Protein AF-A0A1B4VCR2-F1 (afdb_monomer)

Sequence (250 aa):
MATYFSHVRPLPGLGSGAAATVDTALMWLGKPDSASAQSRLIAWMPRDMARTPQEAQAKMTEILNSAIRSAAAETKWPAGMRVAPENIQVQKDPSKRVILVPISGGECERELIRCMYPFFLGNKLPRASRAPELLGGGDAYEFTAASSIDSATWSSEGRSYRELSGPKREIPALDKVKTWRPVLPDVEFYSAISSRLPKWAYLYLTPADDRVSIPTDDVRRAFLRFPVMLHQGQAMFFIEPDPGRRITAM

Nearest PDB structures (foldseek):
  7pub-assembly1_Fg  TM=3.233E-01  e=3.451E+00  Trypanosoma brucei brucei
  3ff0-assembly1_A  TM=3.305E-01  e=8.349E+00  Pseudomonas aeruginosa
  3jcu-assembly1_p  TM=2.635E-01  e=8.349E+00  Spinacia oleracea

Solvent-accessible surface area (backbone atoms only — not comparable to full-atom values): 13992 Å² total; per-residue (Å²): 140,83,89,75,81,88,74,72,67,81,69,90,64,68,54,76,70,59,34,53,60,49,45,61,69,45,47,68,44,66,48,81,88,52,45,45,44,52,24,31,40,41,32,36,48,53,43,89,80,30,95,43,44,67,49,41,46,52,52,49,51,52,52,49,53,51,19,45,36,58,18,41,68,69,47,79,55,50,84,65,36,44,47,57,51,86,65,45,41,73,45,80,49,74,83,50,32,32,37,39,39,51,37,41,38,56,74,31,63,41,81,50,24,44,34,37,51,55,41,29,45,32,64,40,63,36,42,82,44,65,31,56,68,96,75,66,45,46,59,14,35,32,21,67,52,58,82,63,101,63,18,30,18,34,36,33,79,36,48,73,44,76,42,66,61,66,61,81,84,79,54,64,85,66,80,80,76,80,79,81,72,44,67,60,53,42,52,61,36,54,22,42,25,21,49,57,44,59,96,52,35,35,38,40,42,23,31,71,63,26,54,37,12,34,80,72,53,100,87,47,48,38,60,40,85,60,57,37,37,23,45,65,42,40,83,46,74,82,73,82,78,59,93,84,62,82,82,76,86,128

Organism: NCBI:txid1675686

Secondary structure (DSSP, 8-state):
---SSS--PPP-PPPHHHHHHHHHHHGGG-STTTTTSSEEEEEEEEGGG-SSHHHHHHHHHHHHHHHHHHHHHHS-PPTTEE--GGG-EE---TT--EEEEEEEEGGGGSTT-BEEEEEE--SSPPEEEEPPGGGTS-EEEEE---SSS--SS-EE------B--S-TTTS------------S-HHHHHHHHHTTS-TTEEEEE-SSSS--EEESSSS-EEE--S-EEEETTEEEEPPPP-TT------

Mean predicted aligned error: 12.45 Å

Foldseek 3Di:
DDDDPPDPPPDDADPLQRLVLVCVVCVVCVPPDFQVQFKKKWFWAFCVCAVDLVRVLVVVLVLLLVLLLQLQVPDDWFPFKGWDSVPFDQDPPLLWGKTWTWMDTDPCPPQFFTFIWIWTQFNDGFDWDFQGVVVVRHITGTQDDIDDRGGRMTTRLQPSDGGGPDDPVVPDPPPDPPPDFLRTDQLSSVLSSQLSHPQRMKIKHHQRRNQGWDDPDPHGIGGDDGIWIHHSSDTHDDDPPDPPDDSDDD

Structure (mmCIF, N/CA/C/O backbone):
data_AF-A0A1B4VCR2-F1
#
_entry.id   AF-A0A1B4VCR2-F1
#
loop_
_atom_site.group_PDB
_atom_site.id
_atom_site.type_symbol
_atom_site.label_atom_id
_atom_site.label_alt_id
_atom_site.label_comp_id
_atom_site.label_asym_id
_atom_site.label_entity_id
_atom_site.label_seq_id
_atom_site.pdbx_PDB_ins_code
_atom_site.Cartn_x
_atom_site.Cartn_y
_atom_site.Cartn_z
_atom_site.occupancy
_atom_site.B_iso_or_equiv
_atom_site.auth_seq_id
_atom_site.auth_comp_id
_atom_site.auth_asym_id
_atom_site.auth_atom_id
_atom_site.pdbx_PDB_model_num
ATOM 1 N N . MET A 1 1 ? 0.206 -17.316 -30.017 1.00 29.00 1 MET A N 1
ATOM 2 C CA . MET A 1 1 ? -1.249 -17.205 -29.777 1.00 29.00 1 MET A CA 1
ATOM 3 C C . MET A 1 1 ? -1.423 -16.979 -28.281 1.00 29.00 1 MET A C 1
ATOM 5 O O . MET A 1 1 ? -1.250 -17.920 -27.525 1.00 29.00 1 MET A O 1
ATOM 9 N N . ALA A 1 2 ? -1.589 -15.727 -27.847 1.00 25.45 2 ALA A N 1
ATOM 10 C CA . ALA A 1 2 ? -1.627 -15.357 -26.430 1.00 25.45 2 ALA A CA 1
ATOM 11 C C . ALA A 1 2 ? -2.809 -14.410 -26.189 1.00 25.45 2 ALA A C 1
ATOM 13 O O . ALA A 1 2 ? -2.767 -13.221 -26.491 1.00 25.45 2 ALA A O 1
ATOM 14 N N . THR A 1 3 ? -3.894 -15.005 -25.714 1.00 27.28 3 THR A N 1
ATOM 15 C CA . THR A 1 3 ? -5.113 -14.380 -25.207 1.00 27.28 3 THR A CA 1
ATOM 16 C C . THR A 1 3 ? -4.857 -13.834 -23.806 1.00 27.28 3 THR A C 1
ATOM 18 O O . THR A 1 3 ? -4.997 -14.563 -22.830 1.00 27.28 3 THR A O 1
ATOM 21 N N . TYR A 1 4 ? -4.512 -12.555 -23.693 1.00 37.06 4 TYR A N 1
ATOM 22 C CA . TYR A 1 4 ? -4.629 -11.807 -22.443 1.00 37.06 4 TYR A CA 1
ATOM 23 C C . TYR A 1 4 ? -5.552 -10.613 -22.721 1.00 37.06 4 TYR A C 1
ATOM 25 O O . TYR A 1 4 ? -5.270 -9.791 -23.585 1.00 37.06 4 TYR A O 1
ATOM 33 N N . PHE A 1 5 ? -6.691 -10.574 -22.024 1.00 36.62 5 PHE A N 1
ATOM 34 C CA . PHE A 1 5 ? -7.739 -9.533 -22.019 1.00 36.62 5 PHE A CA 1
ATOM 35 C C . PHE A 1 5 ? -8.929 -9.592 -22.999 1.00 36.62 5 PHE A C 1
ATOM 37 O O . PHE A 1 5 ? -9.875 -8.848 -22.766 1.00 36.62 5 PHE A O 1
ATOM 44 N N . SER A 1 6 ? -9.017 -10.500 -23.981 1.00 25.58 6 SER A N 1
ATOM 45 C CA . SER A 1 6 ? -10.288 -10.693 -24.728 1.00 25.58 6 SER A CA 1
ATOM 46 C C . SER A 1 6 ? -11.219 -11.768 -24.141 1.00 25.58 6 SER A C 1
ATOM 48 O O . SER A 1 6 ? -12.401 -11.801 -24.476 1.00 25.58 6 SER A O 1
ATOM 50 N N . HIS A 1 7 ? -10.723 -12.623 -23.236 1.00 25.14 7 HIS A N 1
ATOM 51 C CA . HIS A 1 7 ? -11.484 -13.739 -22.650 1.00 25.14 7 HIS A CA 1
ATOM 52 C C . HIS A 1 7 ? -11.207 -13.963 -21.157 1.00 25.14 7 HIS A C 1
ATOM 54 O O . HIS A 1 7 ? -11.201 -15.098 -20.681 1.00 25.14 7 HIS A O 1
ATOM 60 N N . VAL A 1 8 ? -11.010 -12.894 -20.382 1.00 28.42 8 VAL A N 1
ATOM 61 C CA . VAL A 1 8 ? -11.140 -13.023 -18.926 1.00 28.42 8 VAL A CA 1
ATOM 62 C C . VAL A 1 8 ? -12.637 -13.103 -18.639 1.00 28.42 8 VAL A C 1
ATOM 64 O O . VAL A 1 8 ? -13.319 -12.084 -18.562 1.00 28.42 8 VAL A O 1
ATOM 67 N N . ARG A 1 9 ? -13.175 -14.327 -18.533 1.00 26.25 9 ARG A N 1
ATOM 68 C CA . ARG A 1 9 ? -14.428 -14.523 -17.793 1.00 26.25 9 ARG A CA 1
ATOM 69 C C . ARG A 1 9 ? -14.205 -13.883 -16.420 1.00 26.25 9 ARG A C 1
ATOM 71 O O . ARG A 1 9 ? -13.149 -14.160 -15.845 1.00 26.25 9 ARG A O 1
ATOM 78 N N . PRO A 1 10 ? -15.117 -13.033 -15.915 1.00 30.03 10 PRO A N 1
ATOM 79 C CA . PRO A 1 10 ? -14.956 -12.469 -14.584 1.00 30.03 10 PRO A CA 1
ATOM 80 C C . PRO A 1 10 ? -14.686 -13.624 -13.619 1.00 30.03 10 PRO A C 1
ATOM 82 O O . PRO A 1 10 ? -15.470 -14.574 -13.543 1.00 30.03 10 PRO A O 1
ATOM 85 N N . LEU A 1 11 ? -13.523 -13.585 -12.961 1.00 34.19 11 LEU A N 1
ATOM 86 C CA . LEU A 1 11 ? -13.236 -14.484 -11.849 1.00 34.19 11 LEU A CA 1
ATOM 87 C C . LEU A 1 11 ? -14.379 -14.320 -10.839 1.00 34.19 11 LEU A C 1
ATOM 89 O O . LEU A 1 11 ? -14.869 -13.194 -10.718 1.00 34.19 11 LEU A O 1
ATOM 93 N N . PRO A 1 12 ? -14.840 -15.400 -10.178 1.00 32.88 12 PRO A N 1
ATOM 94 C CA . PRO A 1 12 ? -16.048 -15.381 -9.361 1.00 32.88 12 PRO A CA 1
ATOM 95 C C . PRO A 1 12 ? -16.059 -14.156 -8.448 1.00 32.88 12 PRO A C 1
ATOM 97 O O . PRO A 1 12 ? -15.257 -14.051 -7.521 1.00 32.88 12 PRO A O 1
ATOM 100 N N . GLY A 1 13 ? -16.916 -13.194 -8.790 1.00 37.31 13 GLY A N 1
ATOM 101 C CA . GLY A 1 13 ? -17.064 -11.967 -8.029 1.00 37.31 13 GLY A CA 1
ATOM 102 C C . GLY A 1 13 ? -17.619 -12.282 -6.649 1.00 37.31 13 GLY A C 1
ATOM 103 O O . GLY A 1 13 ? -18.217 -13.341 -6.433 1.00 37.31 13 GLY A O 1
ATOM 104 N N . LEU A 1 14 ? -17.437 -11.348 -5.716 1.00 42.53 14 LEU A N 1
ATOM 105 C CA . LEU A 1 14 ? -18.152 -11.362 -4.446 1.00 42.53 14 LEU A CA 1
ATOM 106 C C . LEU A 1 14 ? -19.637 -11.623 -4.744 1.00 42.53 14 LEU A C 1
ATOM 108 O O . LEU A 1 14 ? -20.267 -10.877 -5.493 1.00 42.53 14 LEU A O 1
ATOM 112 N N . GLY A 1 15 ? -20.178 -12.726 -4.218 1.00 39.94 15 GLY A N 1
ATOM 113 C CA . GLY A 1 15 ? -21.601 -13.028 -4.350 1.00 39.94 15 GLY A CA 1
ATOM 114 C C . GLY A 1 15 ? -22.416 -11.832 -3.862 1.00 39.94 15 GLY A C 1
ATOM 115 O O . GLY A 1 15 ? -21.992 -11.132 -2.944 1.00 39.94 15 GLY A O 1
ATOM 116 N N . SER A 1 16 ? -23.574 -11.590 -4.472 1.00 40.34 16 SER A N 1
ATOM 117 C CA . SER A 1 16 ? -24.370 -10.361 -4.325 1.00 40.34 16 SER A CA 1
ATOM 118 C C . SER A 1 16 ? -24.617 -9.895 -2.880 1.00 40.34 16 SER A C 1
ATOM 120 O O . SER A 1 16 ? -24.785 -8.702 -2.664 1.00 40.34 16 SER A O 1
ATOM 122 N N . GLY A 1 17 ? -24.601 -10.794 -1.888 1.00 36.72 17 GLY A N 1
ATOM 123 C CA . GLY A 1 17 ? -24.682 -10.436 -0.464 1.00 36.72 17 GLY A CA 1
ATOM 124 C C . GLY A 1 17 ? -23.370 -9.908 0.140 1.00 36.72 17 GLY A C 1
ATOM 125 O O . GLY A 1 17 ? -23.375 -8.906 0.850 1.00 36.72 17 GLY A O 1
ATOM 126 N N . ALA A 1 18 ? -22.228 -10.525 -0.181 1.00 38.25 18 ALA A N 1
ATOM 127 C CA . ALA A 1 18 ? -20.913 -10.043 0.252 1.00 38.25 18 ALA A CA 1
ATOM 128 C C . ALA A 1 18 ? -20.520 -8.760 -0.496 1.00 38.25 18 ALA A C 1
ATOM 130 O O . ALA A 1 18 ? -19.995 -7.838 0.123 1.00 38.25 18 ALA A O 1
ATOM 131 N N . ALA A 1 19 ? -20.857 -8.676 -1.790 1.00 37.69 19 ALA A N 1
ATOM 132 C CA . ALA A 1 19 ? -20.710 -7.463 -2.587 1.00 37.69 19 ALA A CA 1
ATOM 133 C C . ALA A 1 19 ? -21.521 -6.315 -1.983 1.00 37.69 19 ALA A C 1
ATOM 135 O O . ALA A 1 19 ? -20.936 -5.291 -1.711 1.00 37.69 19 ALA A O 1
ATOM 136 N N . ALA A 1 20 ? -22.794 -6.496 -1.614 1.00 38.84 20 ALA A N 1
ATOM 137 C CA . ALA A 1 20 ? -23.603 -5.404 -1.061 1.00 38.84 20 ALA A CA 1
ATOM 138 C C . ALA A 1 20 ? -23.065 -4.812 0.261 1.00 38.84 20 ALA A C 1
ATOM 140 O O . ALA A 1 20 ? -23.146 -3.600 0.467 1.00 38.84 20 ALA A O 1
ATOM 141 N N . THR A 1 21 ? -22.505 -5.640 1.153 1.00 42.56 21 THR A N 1
ATOM 142 C CA . THR A 1 21 ? -21.924 -5.179 2.437 1.00 42.56 21 THR A CA 1
ATOM 143 C C . THR A 1 21 ? -20.558 -4.513 2.269 1.00 42.56 21 THR A C 1
ATOM 145 O O . THR A 1 21 ? -20.253 -3.518 2.929 1.00 42.56 21 THR A O 1
ATOM 148 N N . VAL A 1 22 ? -19.744 -5.029 1.347 1.00 42.59 22 VAL A N 1
ATOM 149 C CA . VAL A 1 22 ? -18.471 -4.422 0.959 1.00 42.59 22 VAL A CA 1
ATOM 150 C C . VAL A 1 22 ? -18.738 -3.144 0.175 1.00 42.59 22 VAL A C 1
ATOM 152 O O . VAL A 1 22 ? -18.178 -2.119 0.513 1.00 42.59 22 VAL A O 1
ATOM 155 N N . ASP A 1 23 ? -19.682 -3.139 -0.756 1.00 40.53 23 ASP A N 1
ATOM 156 C CA . ASP A 1 23 ? -20.119 -1.983 -1.535 1.00 40.53 23 ASP A CA 1
ATOM 157 C C . ASP A 1 23 ? -20.693 -0.882 -0.650 1.00 40.53 23 ASP A C 1
ATOM 159 O O . ASP A 1 23 ? -20.466 0.274 -0.952 1.00 40.53 23 ASP A O 1
ATOM 163 N N . THR A 1 24 ? -21.361 -1.167 0.473 1.00 41.34 24 THR A N 1
ATOM 164 C CA . THR A 1 24 ? -21.791 -0.099 1.402 1.00 41.34 24 THR A CA 1
ATOM 165 C C . THR A 1 24 ? -20.624 0.495 2.197 1.00 41.34 24 THR A C 1
ATOM 167 O O . THR A 1 24 ? -20.583 1.709 2.403 1.00 41.34 24 THR A O 1
ATOM 170 N N . ALA A 1 25 ? -19.632 -0.315 2.583 1.00 43.38 25 ALA A N 1
ATOM 171 C CA . ALA A 1 25 ? -18.382 0.183 3.165 1.00 43.38 25 ALA A CA 1
ATOM 172 C C . ALA A 1 25 ? -17.504 0.918 2.124 1.00 43.38 25 ALA A C 1
ATOM 174 O O . ALA A 1 25 ? -16.847 1.909 2.443 1.00 43.38 25 ALA A O 1
ATOM 175 N N . LEU A 1 26 ? -17.540 0.485 0.860 1.00 46.50 26 LEU A N 1
ATOM 176 C CA . LEU A 1 26 ? -16.802 1.042 -0.276 1.00 46.50 26 LEU A CA 1
ATOM 177 C C . LEU A 1 26 ? -17.572 2.145 -1.018 1.00 46.50 26 LEU A C 1
ATOM 179 O O . LEU A 1 26 ? -16.968 2.876 -1.792 1.00 46.50 26 LEU A O 1
ATOM 183 N N . MET A 1 27 ? -18.861 2.359 -0.752 1.00 38.66 27 MET A N 1
ATOM 184 C CA . MET A 1 27 ? -19.671 3.440 -1.336 1.00 38.66 27 MET A CA 1
ATOM 185 C C . MET A 1 27 ? -19.127 4.817 -0.937 1.00 38.66 27 MET A C 1
ATOM 187 O O . MET A 1 27 ? -19.279 5.789 -1.674 1.00 38.66 27 MET A O 1
ATOM 191 N N . TRP A 1 28 ? -18.394 4.895 0.177 1.00 46.09 28 TRP A N 1
ATOM 192 C CA . TRP A 1 28 ? -17.620 6.071 0.585 1.00 46.09 28 TRP A CA 1
ATOM 193 C C . TRP A 1 28 ? -16.392 6.343 -0.308 1.00 46.09 28 TRP A C 1
ATOM 195 O O . TRP A 1 28 ? -15.914 7.476 -0.345 1.00 46.09 28 TRP A O 1
ATOM 205 N N . LEU A 1 29 ? -15.907 5.351 -1.067 1.00 43.28 29 LEU A N 1
ATOM 206 C CA . LEU A 1 29 ? -14.936 5.530 -2.161 1.00 43.28 29 LEU A CA 1
ATOM 207 C C . LEU A 1 29 ? -15.611 5.997 -3.464 1.00 43.28 29 LEU A C 1
ATOM 209 O O . LEU A 1 29 ? -14.923 6.458 -4.369 1.00 43.28 29 LEU A O 1
ATOM 213 N N . GLY A 1 30 ? -16.942 5.902 -3.554 1.00 35.03 30 GLY A N 1
ATOM 214 C CA . GLY A 1 30 ? -17.743 6.226 -4.736 1.00 35.03 30 GLY A CA 1
ATOM 215 C C . GLY A 1 30 ? -18.133 7.699 -4.891 1.00 35.03 30 GLY A C 1
ATOM 216 O O . GLY A 1 30 ? -18.800 8.036 -5.866 1.00 35.03 30 GLY A O 1
ATOM 217 N N . LYS A 1 31 ? -17.732 8.601 -3.979 1.00 37.25 31 LYS A N 1
ATOM 218 C CA . LYS A 1 31 ? -17.799 10.048 -4.254 1.00 37.25 31 LYS A CA 1
ATOM 219 C C . LYS A 1 31 ? -16.551 10.457 -5.052 1.00 37.25 31 LYS A C 1
ATOM 221 O O . LYS A 1 31 ? -15.462 10.427 -4.474 1.00 37.25 31 LYS A O 1
ATOM 226 N N . PRO A 1 32 ? -16.678 10.833 -6.340 1.00 36.16 32 PRO A N 1
ATOM 227 C CA . PRO A 1 32 ? -15.542 10.896 -7.263 1.00 36.16 32 PRO A CA 1
ATOM 228 C C . PRO A 1 32 ? -14.482 11.958 -6.953 1.00 36.16 32 PRO A C 1
ATOM 230 O O . PRO A 1 32 ? -13.404 11.898 -7.532 1.00 36.16 32 PRO A O 1
ATOM 233 N N . ASP A 1 33 ? -14.726 12.897 -6.037 1.00 40.97 33 ASP A N 1
ATOM 234 C CA . ASP A 1 33 ? -13.959 14.149 -6.064 1.00 40.97 33 ASP A CA 1
ATOM 235 C C . ASP A 1 33 ? -12.819 14.268 -5.037 1.00 40.97 33 ASP A C 1
ATOM 237 O O . ASP A 1 33 ? -12.223 15.333 -4.926 1.00 40.97 33 ASP A O 1
ATOM 241 N N . SER A 1 34 ? -12.444 13.209 -4.302 1.00 46.91 34 SER A N 1
ATOM 242 C CA . SER A 1 34 ? -11.129 13.179 -3.601 1.00 46.91 34 SER A CA 1
ATOM 243 C C . SER A 1 34 ? -10.759 11.827 -2.972 1.00 46.91 34 SER A C 1
ATOM 245 O O . SER A 1 34 ? -9.589 11.439 -2.944 1.00 46.91 34 SER A O 1
ATOM 247 N N . ALA A 1 35 ? -11.736 11.053 -2.486 1.00 42.28 35 ALA A N 1
ATOM 248 C CA . ALA A 1 35 ? -11.457 9.814 -1.757 1.00 42.28 35 ALA A CA 1
ATOM 249 C C . ALA A 1 35 ? -10.951 8.665 -2.652 1.00 42.28 35 ALA A C 1
ATOM 251 O O . ALA A 1 35 ? -10.211 7.819 -2.151 1.00 42.28 35 ALA A O 1
ATOM 252 N N . SER A 1 36 ? -11.292 8.658 -3.940 1.00 53.34 36 SER A N 1
ATOM 253 C CA . SER A 1 36 ? -10.922 7.643 -4.940 1.00 53.34 36 SER A CA 1
ATOM 254 C C . SER A 1 36 ? -9.550 7.867 -5.601 1.00 53.34 36 SER A C 1
ATOM 256 O O . SER A 1 36 ? -9.073 6.991 -6.327 1.00 53.34 36 SER A O 1
ATOM 258 N N . ALA A 1 37 ? -8.902 9.012 -5.349 1.00 59.53 37 ALA A N 1
ATOM 259 C CA . ALA A 1 37 ? -7.727 9.471 -6.095 1.00 59.53 37 ALA A CA 1
ATOM 260 C C . ALA A 1 37 ? -6.375 8.915 -5.609 1.00 59.53 37 ALA A C 1
ATOM 262 O O . ALA A 1 37 ? -5.387 9.050 -6.323 1.00 59.53 37 ALA A O 1
ATOM 263 N N . GLN A 1 38 ? -6.319 8.271 -4.433 1.00 69.94 38 GLN A N 1
ATOM 264 C CA . GLN A 1 38 ? -5.072 7.732 -3.860 1.00 69.94 38 GLN A CA 1
ATO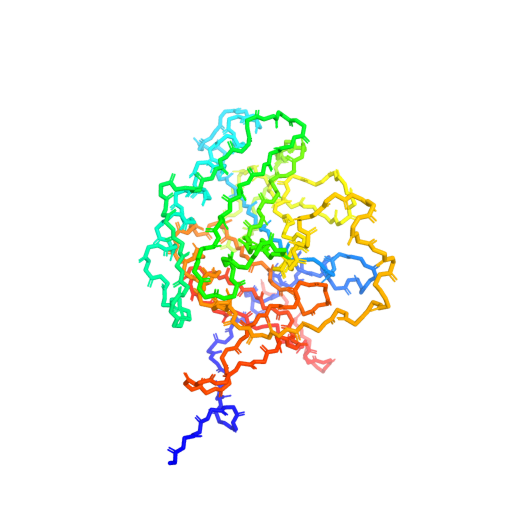M 265 C C . GLN A 1 38 ? -5.201 6.259 -3.469 1.00 69.94 38 GLN A C 1
ATOM 267 O O . GLN A 1 38 ? -6.243 5.846 -2.954 1.00 69.94 38 GLN A O 1
ATOM 272 N N . SER A 1 39 ? -4.136 5.488 -3.674 1.00 78.62 39 SER A N 1
ATOM 273 C CA . SER A 1 39 ? -4.034 4.106 -3.209 1.00 78.62 39 SER A CA 1
ATOM 274 C C . SER A 1 39 ? -3.921 4.065 -1.687 1.00 78.62 39 SER A C 1
ATOM 276 O O . SER A 1 39 ? -3.259 4.916 -1.081 1.00 78.62 39 SER A O 1
ATOM 278 N N . ARG A 1 40 ? -4.597 3.096 -1.057 1.00 79.88 40 ARG A N 1
ATOM 279 C CA . ARG A 1 40 ? -4.782 3.033 0.396 1.00 79.88 40 ARG A CA 1
ATOM 280 C C . ARG A 1 40 ? -4.730 1.649 0.999 1.00 79.88 40 ARG A C 1
ATOM 282 O O . ARG A 1 40 ? -5.132 0.668 0.389 1.00 79.88 40 ARG A O 1
ATOM 289 N N . LEU A 1 41 ? -4.314 1.605 2.261 1.00 84.31 41 LEU A N 1
ATOM 290 C CA . LEU A 1 41 ? -4.440 0.437 3.129 1.00 84.31 41 LEU A CA 1
ATOM 291 C C . LEU A 1 41 ? -5.752 0.631 3.849 1.00 84.31 41 LEU A C 1
ATOM 293 O O . LEU A 1 41 ? -5.953 1.665 4.479 1.00 84.31 41 LEU A O 1
ATOM 297 N N . ILE A 1 42 ? -6.621 -0.351 3.738 1.00 86.94 42 ILE A N 1
ATOM 298 C CA . ILE A 1 42 ? -7.903 -0.377 4.417 1.00 86.94 42 ILE A CA 1
ATOM 299 C C . ILE A 1 42 ? -7.835 -1.580 5.340 1.00 86.94 42 ILE A C 1
ATOM 301 O O . ILE A 1 42 ? -7.614 -2.697 4.870 1.00 86.94 42 ILE A O 1
ATOM 305 N N . ALA A 1 43 ? -7.936 -1.365 6.647 1.00 90.31 43 ALA A N 1
ATOM 306 C CA . ALA A 1 43 ? -7.769 -2.458 7.591 1.00 90.31 43 ALA A CA 1
ATOM 307 C C . ALA A 1 43 ? -8.574 -2.286 8.878 1.00 90.31 43 ALA A C 1
ATOM 309 O O . ALA A 1 43 ? -8.742 -1.174 9.370 1.00 90.31 43 ALA A O 1
ATOM 310 N N . TRP A 1 44 ? -8.987 -3.412 9.456 1.00 93.00 44 TRP A N 1
ATOM 311 C CA . TRP A 1 44 ? -9.673 -3.484 10.748 1.00 93.00 44 TRP A CA 1
ATOM 312 C C . TRP A 1 44 ? -8.936 -4.466 11.656 1.00 93.00 44 TRP A C 1
ATOM 314 O O . TRP A 1 44 ? -9.262 -5.648 11.704 1.00 93.00 44 TRP A O 1
ATOM 324 N N . MET A 1 45 ? -7.903 -3.993 12.355 1.00 94.50 45 MET A N 1
ATOM 325 C CA . MET A 1 45 ? -7.125 -4.835 13.266 1.00 94.50 45 MET A CA 1
ATOM 326 C C . MET A 1 45 ? -8.000 -5.243 14.462 1.00 94.50 45 MET A C 1
ATOM 328 O O . MET A 1 45 ? -8.458 -4.349 15.174 1.00 94.50 45 MET A O 1
ATOM 332 N N . PRO A 1 46 ? -8.207 -6.544 14.729 1.00 96.25 46 PRO A N 1
ATOM 333 C CA . PRO A 1 46 ? -8.966 -7.012 15.883 1.00 96.25 46 PRO A CA 1
ATOM 334 C C . PRO A 1 46 ? -8.502 -6.375 17.196 1.00 96.25 46 PRO A C 1
ATOM 336 O O . PRO A 1 46 ? -7.304 -6.182 17.425 1.00 96.25 46 PRO A O 1
ATOM 339 N N . ARG A 1 47 ? -9.460 -6.021 18.062 1.00 93.50 47 ARG A N 1
ATOM 340 C CA . ARG A 1 47 ? -9.185 -5.285 19.305 1.00 93.50 47 ARG A CA 1
ATOM 341 C C . ARG A 1 47 ? -8.269 -6.036 20.270 1.00 93.50 47 ARG A C 1
ATOM 343 O O . ARG A 1 47 ? -7.566 -5.406 21.044 1.00 93.50 47 ARG A O 1
ATOM 350 N N . ASP A 1 48 ? -8.249 -7.360 20.227 1.00 95.25 48 ASP A N 1
ATOM 351 C CA . ASP A 1 48 ? -7.377 -8.199 21.054 1.00 95.25 48 ASP A CA 1
ATOM 352 C C . ASP A 1 48 ? -5.895 -8.147 20.634 1.00 95.25 48 ASP A C 1
ATOM 354 O O . ASP A 1 48 ? -5.013 -8.507 21.415 1.00 95.25 48 ASP A O 1
ATOM 358 N N . MET A 1 49 ? -5.589 -7.649 19.431 1.00 96.12 49 MET A N 1
ATOM 359 C CA . MET A 1 49 ? -4.217 -7.534 18.941 1.00 96.12 49 MET A CA 1
ATOM 360 C C . MET A 1 49 ? -3.457 -6.334 19.516 1.00 96.12 49 MET A C 1
ATOM 362 O O . MET A 1 49 ? -2.228 -6.322 19.405 1.00 96.12 49 MET A O 1
ATOM 366 N N . ALA A 1 50 ? -4.145 -5.346 20.091 1.00 96.19 50 ALA A N 1
ATOM 367 C CA . ALA A 1 50 ? -3.534 -4.157 20.678 1.00 96.19 50 ALA A CA 1
ATOM 368 C C . ALA A 1 50 ? -4.415 -3.569 21.789 1.00 96.19 50 ALA A C 1
ATOM 370 O O . ALA A 1 50 ? -5.631 -3.514 21.671 1.00 96.19 50 ALA A O 1
ATOM 371 N N . ARG A 1 51 ? -3.825 -3.060 22.870 1.00 94.69 51 ARG A N 1
ATOM 372 C CA . ARG A 1 51 ? -4.578 -2.446 23.980 1.00 94.69 51 ARG A CA 1
ATOM 373 C C . ARG A 1 51 ? -4.883 -0.972 23.742 1.00 94.69 51 ARG A C 1
ATOM 375 O O . ARG A 1 51 ? -5.819 -0.424 24.324 1.00 94.69 51 ARG A O 1
ATOM 382 N N . THR A 1 52 ? -4.066 -0.316 22.920 1.00 95.12 52 THR A N 1
ATOM 383 C CA . THR A 1 52 ? -4.143 1.123 22.648 1.00 95.12 52 THR A CA 1
ATOM 384 C C . THR A 1 52 ? -4.026 1.418 21.150 1.00 95.12 52 THR A C 1
ATOM 386 O O . THR A 1 52 ? -3.409 0.639 20.421 1.00 95.12 52 THR A O 1
ATOM 389 N N . PRO A 1 53 ? -4.552 2.560 20.665 1.00 91.44 53 PRO A N 1
ATOM 390 C CA . PRO A 1 53 ? -4.328 2.997 19.285 1.00 91.44 53 PRO A CA 1
ATOM 391 C C . PRO A 1 53 ? -2.841 3.102 18.898 1.00 91.44 53 PRO A C 1
ATOM 393 O O . PRO A 1 53 ? -2.474 2.833 17.758 1.00 91.44 53 PRO A O 1
ATOM 396 N N . GLN A 1 54 ? -1.969 3.483 19.836 1.00 90.75 54 GLN A N 1
ATOM 397 C CA . GLN A 1 54 ? -0.521 3.580 19.633 1.00 90.75 54 GLN A CA 1
ATOM 398 C C . GLN A 1 54 ? 0.101 2.204 19.395 1.00 90.75 54 GLN A C 1
ATOM 400 O O . GLN A 1 54 ? 0.890 2.039 18.467 1.00 90.75 54 GLN A O 1
ATOM 405 N N . GLU A 1 55 ? -0.289 1.219 20.202 1.00 93.62 55 GLU A N 1
ATOM 406 C CA . GLU A 1 55 ? 0.129 -0.170 20.028 1.00 93.62 55 GLU A CA 1
ATOM 407 C C . GLU A 1 55 ? -0.395 -0.739 18.704 1.00 93.62 55 GLU A C 1
ATOM 409 O O . GLU A 1 55 ? 0.367 -1.350 17.958 1.00 93.62 55 GLU A O 1
ATOM 414 N N . ALA A 1 56 ? -1.654 -0.454 18.350 1.00 93.00 56 ALA A N 1
ATOM 415 C CA . ALA A 1 56 ? -2.237 -0.868 17.075 1.00 93.00 56 ALA A CA 1
ATOM 416 C C . ALA A 1 56 ? -1.465 -0.281 15.883 1.00 93.00 56 ALA A C 1
ATOM 418 O O . ALA A 1 56 ? -1.147 -0.988 14.928 1.00 93.00 56 ALA A O 1
ATOM 419 N N . GLN A 1 57 ? -1.096 1.001 15.949 1.00 89.44 57 GLN A N 1
ATOM 420 C CA . GLN A 1 57 ? -0.290 1.649 14.917 1.00 89.44 57 GLN A CA 1
ATOM 421 C C . GLN A 1 57 ? 1.117 1.045 14.800 1.00 89.44 57 GLN A C 1
ATOM 423 O O . GLN A 1 57 ? 1.599 0.818 13.685 1.00 89.44 57 GLN A O 1
ATOM 428 N N . ALA A 1 58 ? 1.793 0.809 15.928 1.00 90.50 58 ALA A N 1
ATOM 429 C CA . ALA A 1 58 ? 3.123 0.204 15.943 1.00 90.50 58 ALA A CA 1
ATOM 430 C C . ALA A 1 58 ? 3.076 -1.197 15.321 1.00 90.50 58 ALA A C 1
ATOM 432 O O . ALA A 1 58 ? 3.819 -1.489 14.385 1.00 90.50 58 ALA A O 1
ATOM 433 N N . LYS A 1 59 ? 2.098 -2.006 15.735 1.00 93.94 59 LYS A N 1
ATOM 434 C CA . LYS A 1 59 ? 1.886 -3.357 15.217 1.00 93.94 59 LYS A CA 1
ATOM 435 C C . LYS A 1 59 ? 1.545 -3.371 13.729 1.00 93.94 59 LYS A C 1
ATOM 437 O O . LYS A 1 59 ? 2.059 -4.201 12.987 1.00 93.94 59 LYS A O 1
ATOM 442 N N . MET A 1 60 ? 0.732 -2.426 13.256 1.00 91.12 60 MET A N 1
ATOM 443 C CA . MET A 1 60 ? 0.457 -2.276 11.824 1.00 91.12 60 MET A CA 1
ATOM 444 C C . MET A 1 60 ? 1.730 -1.945 11.035 1.00 91.12 60 MET A C 1
ATOM 446 O O . MET A 1 60 ? 1.956 -2.494 9.958 1.00 91.12 60 MET A O 1
ATOM 450 N N . THR A 1 61 ? 2.578 -1.068 11.577 1.00 90.25 61 THR A N 1
ATOM 451 C CA . THR A 1 61 ? 3.860 -0.701 10.958 1.00 90.25 61 THR A CA 1
ATOM 452 C C . THR A 1 61 ? 4.770 -1.920 10.828 1.00 90.25 61 THR A C 1
ATOM 454 O O . THR A 1 61 ? 5.375 -2.128 9.777 1.00 90.25 61 THR A O 1
ATOM 457 N N . GLU A 1 62 ? 4.837 -2.750 11.869 1.00 93.50 62 GLU A N 1
ATOM 458 C CA . GLU A 1 62 ? 5.604 -3.998 11.875 1.00 93.50 62 GLU A CA 1
ATOM 459 C C . GLU A 1 62 ? 5.069 -5.008 10.855 1.00 93.50 62 GLU A C 1
ATOM 461 O O . GLU A 1 62 ? 5.845 -5.522 10.046 1.00 93.50 62 GLU A O 1
ATOM 466 N N . ILE A 1 63 ? 3.750 -5.240 10.844 1.00 94.94 63 ILE A N 1
ATOM 467 C CA . ILE A 1 63 ? 3.077 -6.132 9.888 1.00 94.94 63 ILE A CA 1
ATOM 468 C C . ILE A 1 63 ? 3.376 -5.691 8.453 1.00 94.94 63 ILE A C 1
ATOM 470 O O . ILE A 1 63 ? 3.813 -6.503 7.636 1.00 94.94 63 ILE A O 1
ATOM 474 N N . LEU A 1 64 ? 3.193 -4.403 8.150 1.00 92.75 64 LEU A N 1
ATOM 475 C CA . LEU A 1 64 ? 3.409 -3.883 6.805 1.00 92.75 64 LEU A CA 1
ATOM 476 C C . LEU A 1 64 ? 4.890 -3.934 6.404 1.00 92.75 64 LEU A C 1
ATOM 478 O O . LEU A 1 64 ? 5.203 -4.396 5.313 1.00 92.75 64 LEU A O 1
ATOM 482 N N . ASN A 1 65 ? 5.813 -3.512 7.273 1.00 93.88 65 ASN A N 1
ATOM 483 C CA . ASN A 1 65 ? 7.254 -3.577 6.998 1.00 93.88 65 ASN A CA 1
ATOM 484 C C . ASN A 1 65 ? 7.722 -5.020 6.749 1.00 93.88 65 ASN A C 1
ATOM 486 O O . ASN A 1 65 ? 8.521 -5.254 5.843 1.00 93.88 65 ASN A O 1
ATOM 490 N N . SER A 1 66 ? 7.206 -5.985 7.517 1.00 96.44 66 SER A N 1
ATOM 491 C CA . SER A 1 66 ? 7.479 -7.410 7.310 1.00 96.44 66 SER A CA 1
ATOM 492 C C . SER A 1 66 ? 6.966 -7.881 5.944 1.00 96.44 66 SER A C 1
ATOM 494 O O . SER A 1 66 ? 7.739 -8.402 5.138 1.00 96.44 66 SER A O 1
ATOM 496 N N . ALA A 1 67 ? 5.698 -7.594 5.627 1.00 96.31 67 ALA A N 1
ATOM 497 C CA . ALA A 1 67 ? 5.090 -7.948 4.345 1.00 96.31 67 ALA A CA 1
ATOM 498 C C . ALA A 1 67 ? 5.844 -7.338 3.149 1.00 96.31 67 ALA A C 1
ATOM 500 O O . ALA A 1 67 ? 6.108 -8.037 2.173 1.00 96.31 67 ALA A O 1
ATOM 501 N N . ILE A 1 68 ? 6.247 -6.065 3.248 1.00 94.81 68 ILE A N 1
ATOM 502 C CA . ILE A 1 68 ? 7.036 -5.357 2.230 1.00 94.81 68 ILE A CA 1
ATOM 503 C C . ILE A 1 68 ? 8.397 -6.022 2.021 1.00 94.81 68 ILE A C 1
ATOM 505 O O . ILE A 1 68 ? 8.777 -6.264 0.878 1.00 94.81 68 ILE A O 1
ATOM 509 N N . ARG A 1 69 ? 9.142 -6.324 3.093 1.00 96.69 69 ARG A N 1
ATOM 510 C CA . ARG A 1 69 ? 10.472 -6.952 2.986 1.00 96.69 69 ARG A CA 1
ATOM 511 C C . ARG A 1 69 ? 10.402 -8.306 2.297 1.00 96.69 69 ARG A C 1
ATOM 513 O O . ARG A 1 69 ? 11.194 -8.570 1.397 1.00 96.69 69 ARG A O 1
ATOM 520 N N . SER A 1 70 ? 9.437 -9.134 2.686 1.00 97.06 70 SER A N 1
ATOM 521 C CA . SER A 1 70 ? 9.237 -10.441 2.065 1.00 97.06 70 SER A CA 1
ATOM 522 C C . SER A 1 70 ? 8.778 -10.322 0.610 1.00 97.06 70 SER A C 1
ATOM 524 O O . SER A 1 70 ? 9.322 -11.002 -0.253 1.00 97.06 70 SER A O 1
ATOM 526 N N . ALA A 1 71 ? 7.838 -9.421 0.307 1.00 96.25 71 ALA A N 1
ATOM 527 C CA . ALA A 1 71 ? 7.409 -9.174 -1.068 1.00 96.25 71 ALA A CA 1
ATOM 528 C C . ALA A 1 71 ? 8.566 -8.678 -1.949 1.00 96.25 71 ALA A C 1
ATOM 530 O O . ALA A 1 71 ? 8.706 -9.113 -3.091 1.00 96.25 71 ALA A O 1
ATOM 531 N N . ALA A 1 72 ? 9.429 -7.809 -1.420 1.00 94.62 72 ALA A N 1
ATOM 532 C CA . ALA A 1 72 ? 10.559 -7.255 -2.156 1.00 94.62 72 ALA A CA 1
ATOM 533 C C . ALA A 1 72 ? 11.598 -8.319 -2.538 1.00 94.62 72 ALA A C 1
ATOM 535 O O . ALA A 1 72 ? 12.161 -8.246 -3.631 1.00 94.62 72 ALA A O 1
ATOM 536 N N . ALA A 1 73 ? 11.820 -9.307 -1.666 1.00 94.38 73 ALA A N 1
ATOM 537 C CA . ALA A 1 73 ? 12.748 -10.410 -1.904 1.00 94.38 73 ALA A CA 1
ATOM 538 C C . ALA A 1 73 ? 12.287 -11.362 -3.024 1.00 94.38 73 ALA A C 1
ATOM 540 O O . ALA A 1 73 ? 13.115 -11.956 -3.707 1.00 94.38 73 ALA A O 1
ATOM 541 N N . GLU A 1 74 ? 10.975 -11.508 -3.216 1.00 92.50 74 GLU A N 1
ATOM 542 C CA . GLU A 1 74 ? 10.395 -12.467 -4.169 1.00 92.50 74 GLU A CA 1
ATOM 543 C C . GLU A 1 74 ? 9.938 -11.831 -5.485 1.00 92.50 74 GLU A C 1
ATOM 545 O O . GLU A 1 74 ? 9.737 -12.523 -6.486 1.00 92.50 74 GLU A O 1
ATOM 550 N N . THR A 1 75 ? 9.754 -10.511 -5.495 1.00 92.75 75 THR A N 1
ATOM 551 C CA . THR A 1 75 ? 9.306 -9.786 -6.682 1.00 92.75 75 THR A CA 1
ATOM 552 C C . THR A 1 75 ? 10.345 -9.902 -7.793 1.00 92.75 75 THR A C 1
ATOM 554 O O . THR A 1 75 ? 11.530 -9.631 -7.604 1.00 92.75 75 THR A O 1
ATOM 557 N N . LYS A 1 76 ? 9.889 -10.272 -8.993 1.00 92.50 76 LYS A N 1
ATOM 558 C CA . LYS A 1 76 ? 10.723 -10.269 -10.197 1.00 92.50 76 LYS A CA 1
ATOM 559 C C . LYS A 1 76 ? 10.912 -8.833 -10.677 1.00 92.50 76 LYS A C 1
ATOM 561 O O . LYS A 1 76 ? 10.055 -8.276 -11.360 1.00 92.50 76 LYS A O 1
ATOM 566 N N . TRP A 1 77 ? 12.030 -8.235 -10.289 1.00 90.19 77 TRP A N 1
ATOM 567 C CA . TRP A 1 77 ? 12.397 -6.882 -10.691 1.00 90.19 77 TRP A CA 1
ATOM 568 C C . TRP A 1 77 ? 12.822 -6.821 -12.171 1.00 90.19 77 TRP A C 1
ATOM 570 O O . TRP A 1 77 ? 13.341 -7.809 -12.700 1.00 90.19 77 TRP A O 1
ATOM 580 N N . PRO A 1 78 ? 12.622 -5.678 -12.856 1.00 87.88 78 PRO A N 1
ATOM 581 C CA . PRO A 1 78 ? 13.117 -5.463 -14.211 1.00 87.88 78 PRO A CA 1
ATOM 582 C C . PRO A 1 78 ? 14.627 -5.692 -14.306 1.00 87.88 78 PRO A C 1
ATOM 584 O O . PRO A 1 78 ? 15.350 -5.540 -13.323 1.00 87.88 78 PRO A O 1
ATOM 587 N N . ALA A 1 79 ? 15.115 -6.028 -15.501 1.00 87.19 79 ALA A N 1
ATOM 588 C CA . ALA A 1 79 ? 16.524 -6.345 -15.714 1.00 87.19 79 ALA A CA 1
ATOM 589 C C . ALA A 1 79 ? 17.454 -5.251 -15.159 1.00 87.19 79 ALA A C 1
ATOM 591 O O . ALA A 1 79 ? 17.318 -4.069 -15.476 1.00 87.19 79 ALA A O 1
ATOM 592 N N . GLY A 1 80 ? 18.400 -5.669 -14.316 1.00 88.75 80 GLY A N 1
ATOM 593 C CA . GLY A 1 80 ? 19.359 -4.781 -13.668 1.00 88.75 80 GLY A CA 1
ATOM 594 C C . GLY A 1 80 ? 18.803 -3.974 -12.495 1.00 88.75 80 GLY A C 1
ATOM 595 O O . GLY A 1 80 ? 19.602 -3.329 -11.835 1.00 88.75 80 GLY A O 1
ATOM 596 N N . MET A 1 81 ? 17.500 -4.013 -12.201 1.00 89.62 81 MET A N 1
ATOM 597 C CA . MET A 1 81 ? 16.902 -3.387 -11.019 1.00 89.62 81 MET A CA 1
ATOM 598 C C . MET A 1 81 ? 16.733 -4.397 -9.885 1.00 89.62 81 MET A C 1
ATOM 600 O O . MET A 1 81 ? 16.538 -5.589 -10.116 1.00 89.62 81 MET A O 1
ATOM 604 N N . ARG A 1 82 ? 16.781 -3.917 -8.642 1.00 92.75 82 ARG A N 1
ATOM 605 C CA . ARG A 1 82 ? 16.558 -4.735 -7.445 1.00 92.75 82 ARG A CA 1
ATOM 606 C C . ARG A 1 82 ? 16.135 -3.890 -6.254 1.00 92.75 82 ARG A C 1
ATOM 608 O O . ARG A 1 82 ? 16.516 -2.727 -6.141 1.00 92.75 82 ARG A O 1
ATOM 615 N N . VAL A 1 83 ? 15.439 -4.520 -5.317 1.00 91.94 83 VAL A N 1
ATOM 616 C CA . VAL A 1 83 ? 15.274 -4.012 -3.953 1.00 91.94 83 VAL A CA 1
ATOM 617 C C . VAL A 1 83 ? 16.052 -4.924 -3.020 1.00 91.94 83 VAL A C 1
ATOM 619 O O . VAL A 1 83 ? 15.837 -6.131 -3.009 1.00 91.94 83 VAL A O 1
ATOM 622 N N . ALA A 1 84 ? 16.961 -4.341 -2.245 1.00 91.62 84 ALA A N 1
ATOM 623 C CA . ALA A 1 84 ? 17.657 -5.028 -1.165 1.00 91.62 84 ALA A CA 1
ATOM 624 C C . ALA A 1 84 ? 16.806 -4.898 0.110 1.00 91.62 84 ALA A C 1
ATOM 626 O O . ALA A 1 84 ? 16.668 -3.772 0.608 1.00 91.62 84 ALA A O 1
ATOM 627 N N . PRO A 1 85 ? 16.183 -5.977 0.629 1.00 90.38 85 PRO A N 1
ATOM 628 C CA . PRO A 1 85 ? 15.275 -5.874 1.766 1.00 90.38 85 PRO A CA 1
ATOM 629 C C . PRO A 1 85 ? 15.915 -5.228 2.996 1.00 90.38 85 PRO A C 1
ATOM 631 O O . PRO A 1 85 ? 15.241 -4.499 3.715 1.00 90.38 85 PRO A O 1
ATOM 634 N N . GLU A 1 86 ? 17.208 -5.442 3.224 1.00 90.50 86 GLU A N 1
ATOM 635 C CA . GLU A 1 86 ? 18.013 -4.837 4.286 1.00 90.50 86 GLU A CA 1
ATOM 636 C C . GLU A 1 86 ? 18.074 -3.303 4.206 1.00 90.50 86 GLU A C 1
ATOM 638 O O . GLU A 1 86 ? 18.130 -2.643 5.242 1.00 90.50 86 GLU A O 1
ATOM 643 N N . ASN A 1 87 ? 17.950 -2.731 3.005 1.00 91.38 87 ASN A N 1
ATOM 644 C CA . ASN A 1 87 ? 17.978 -1.287 2.773 1.00 91.38 87 ASN A CA 1
ATOM 645 C C . ASN A 1 87 ? 16.608 -0.619 2.945 1.00 91.38 87 ASN A C 1
ATOM 647 O O . ASN A 1 87 ? 16.514 0.602 2.828 1.00 91.38 87 ASN A O 1
ATOM 651 N N . ILE A 1 88 ? 15.543 -1.379 3.218 1.00 92.12 88 ILE A N 1
ATOM 652 C CA . ILE A 1 88 ? 14.229 -0.808 3.528 1.00 92.12 88 ILE A CA 1
ATOM 653 C C . ILE A 1 88 ? 14.326 -0.056 4.857 1.00 92.12 88 ILE A C 1
ATOM 655 O O . ILE A 1 88 ? 14.769 -0.605 5.869 1.00 92.12 88 ILE A O 1
ATOM 659 N N . GLN A 1 89 ? 13.892 1.201 4.870 1.00 90.19 89 GLN A N 1
ATOM 660 C CA . GLN A 1 89 ? 14.000 2.079 6.033 1.00 90.19 89 GLN A CA 1
ATOM 661 C C . GLN A 1 89 ? 12.617 2.392 6.587 1.00 90.19 89 GLN A C 1
ATOM 663 O O . GLN A 1 89 ? 11.723 2.791 5.847 1.00 90.19 89 GLN A O 1
ATOM 668 N N . VAL A 1 90 ? 12.456 2.265 7.902 1.00 88.62 90 VAL A N 1
ATOM 669 C CA . VAL A 1 90 ? 11.277 2.765 8.615 1.00 88.62 90 VAL A CA 1
ATOM 670 C C . VAL A 1 90 ? 11.671 4.081 9.272 1.00 88.62 90 VAL A C 1
ATOM 672 O O . VAL A 1 90 ? 12.498 4.095 10.187 1.00 88.62 90 VAL A O 1
ATOM 675 N N . GLN A 1 91 ? 11.108 5.193 8.804 1.00 83.00 91 GLN A N 1
ATOM 676 C CA . GLN A 1 91 ? 11.323 6.487 9.438 1.00 83.00 91 GLN A CA 1
ATOM 677 C C . GLN A 1 91 ? 10.638 6.502 10.806 1.00 83.00 91 GLN A C 1
ATOM 679 O O . GLN A 1 91 ? 9.431 6.291 10.920 1.00 83.00 91 GLN A O 1
ATOM 684 N N . LYS A 1 92 ? 11.443 6.724 11.852 1.00 70.00 92 LYS A N 1
ATOM 685 C CA . LYS A 1 92 ? 11.004 6.708 13.256 1.00 70.00 92 LYS A CA 1
ATOM 686 C C . LYS A 1 92 ? 10.390 8.029 13.719 1.00 70.00 92 LYS A C 1
ATOM 688 O O . LYS A 1 92 ? 9.884 8.091 14.835 1.00 70.00 92 LYS A O 1
ATOM 693 N N . ASP A 1 93 ? 10.461 9.073 12.895 1.00 73.38 93 ASP A N 1
ATOM 694 C CA . ASP A 1 93 ? 9.873 10.371 13.206 1.00 73.38 93 ASP A CA 1
ATOM 695 C C . ASP A 1 93 ? 8.348 10.211 13.391 1.00 73.38 93 ASP A C 1
ATOM 697 O O . ASP A 1 93 ? 7.656 9.814 12.446 1.00 73.38 93 ASP A O 1
ATOM 701 N N . PRO A 1 94 ? 7.794 10.516 14.581 1.00 63.75 94 PRO A N 1
ATOM 702 C CA . PRO A 1 94 ? 6.359 10.415 14.838 1.00 63.75 94 PRO A CA 1
ATOM 703 C C . PRO A 1 94 ? 5.511 11.269 13.888 1.00 63.75 94 PRO A C 1
ATOM 705 O O . PRO A 1 94 ? 4.356 10.927 13.638 1.00 63.75 94 PRO A O 1
ATOM 708 N N . SER A 1 95 ? 6.079 12.359 13.358 1.00 64.19 95 SER A N 1
ATOM 709 C CA . SER A 1 95 ? 5.433 13.252 12.393 1.00 64.19 95 SER A CA 1
ATOM 710 C C . SER A 1 95 ? 5.504 12.740 10.949 1.00 64.19 95 SER A C 1
ATOM 712 O O . SER A 1 95 ? 4.729 13.184 10.102 1.00 64.19 95 SER A O 1
ATOM 714 N N . LYS A 1 96 ? 6.397 11.780 10.663 1.00 66.38 96 LYS A N 1
ATOM 715 C CA . LYS A 1 96 ? 6.644 11.203 9.333 1.00 66.38 96 LYS A CA 1
ATOM 716 C C . LYS A 1 96 ? 6.830 9.690 9.430 1.00 66.38 96 LYS A C 1
ATOM 718 O O . LYS A 1 96 ? 7.918 9.157 9.219 1.00 66.38 96 LYS A O 1
ATOM 723 N N . ARG A 1 97 ? 5.738 8.980 9.713 1.00 76.50 97 ARG A N 1
ATOM 724 C CA . ARG A 1 97 ? 5.716 7.511 9.688 1.00 76.50 97 ARG A CA 1
ATOM 725 C C . ARG A 1 97 ? 5.713 7.026 8.244 1.00 76.50 97 ARG A C 1
ATOM 727 O O . ARG A 1 97 ? 4.660 6.927 7.617 1.00 76.50 97 ARG A O 1
ATOM 734 N N . VAL A 1 98 ? 6.900 6.765 7.706 1.00 83.19 98 VAL A N 1
ATOM 735 C CA . VAL A 1 98 ? 7.087 6.355 6.309 1.00 83.19 98 VAL A CA 1
ATOM 736 C C . VAL A 1 98 ? 7.987 5.133 6.242 1.00 83.19 98 VAL A C 1
ATOM 738 O O . VAL A 1 98 ? 9.046 5.115 6.867 1.00 83.19 98 VAL A O 1
ATOM 741 N N . ILE A 1 99 ? 7.595 4.132 5.455 1.00 86.69 99 ILE A N 1
ATOM 742 C CA . ILE A 1 99 ? 8.486 3.045 5.042 1.00 86.69 99 ILE A CA 1
ATOM 743 C C . ILE A 1 99 ? 9.005 3.390 3.647 1.00 86.69 99 ILE A C 1
ATOM 745 O O . ILE A 1 99 ? 8.221 3.551 2.714 1.00 86.69 99 ILE A O 1
ATOM 749 N N . LEU A 1 100 ? 10.319 3.542 3.516 1.00 87.12 100 LEU A N 1
ATOM 750 C CA . LEU A 1 100 ? 10.990 3.803 2.249 1.00 87.12 100 LEU A CA 1
ATOM 751 C C . LEU A 1 100 ? 11.595 2.505 1.727 1.00 87.12 100 LEU A C 1
ATOM 753 O O . LEU A 1 100 ? 12.410 1.875 2.404 1.00 87.12 100 LEU A O 1
ATOM 757 N N . VAL A 1 101 ? 11.207 2.127 0.514 1.00 89.62 101 VAL A N 1
ATOM 758 C CA . VAL A 1 101 ? 11.708 0.942 -0.184 1.00 89.62 101 VAL A CA 1
ATOM 759 C C . VAL A 1 101 ? 12.570 1.404 -1.356 1.00 89.62 101 VAL A C 1
ATOM 761 O O . VAL A 1 101 ? 12.027 1.680 -2.428 1.00 89.62 101 VAL A O 1
ATOM 764 N N . PRO A 1 102 ? 13.891 1.567 -1.167 1.00 89.25 102 PRO A N 1
ATOM 765 C CA . PRO A 1 102 ? 14.775 2.016 -2.232 1.00 89.25 102 PRO A CA 1
ATOM 766 C C . PRO A 1 102 ? 14.941 0.930 -3.296 1.00 89.25 102 PRO A C 1
ATOM 768 O O . PRO A 1 102 ? 15.126 -0.246 -2.980 1.00 89.25 102 PRO A O 1
ATOM 771 N N . ILE A 1 103 ? 14.912 1.347 -4.558 1.00 87.56 103 ILE A N 1
ATOM 772 C CA . ILE A 1 103 ? 15.186 0.504 -5.721 1.00 87.56 103 ILE A CA 1
ATOM 773 C C . ILE A 1 103 ? 16.542 0.935 -6.275 1.00 87.56 103 ILE A C 1
ATOM 775 O O . ILE A 1 103 ? 16.781 2.121 -6.508 1.00 87.56 103 ILE A O 1
ATOM 779 N N . SER A 1 104 ? 17.430 -0.027 -6.479 1.00 89.50 104 SER A N 1
ATOM 780 C CA . SER A 1 104 ? 18.768 0.187 -7.033 1.00 89.50 104 SER A CA 1
ATOM 781 C C . SER A 1 104 ? 18.899 -0.486 -8.394 1.00 89.50 104 SER A C 1
ATOM 783 O O . SER A 1 104 ? 18.123 -1.385 -8.722 1.00 89.50 104 SER A O 1
ATOM 785 N N . GLY A 1 105 ? 19.911 -0.079 -9.155 1.00 87.69 105 GLY A N 1
ATOM 786 C CA . GLY A 1 105 ? 20.254 -0.669 -10.441 1.00 87.69 105 GLY A CA 1
ATOM 787 C C . GLY A 1 105 ? 19.493 -0.108 -11.648 1.00 87.69 105 GLY A C 1
ATOM 788 O O . GLY A 1 105 ? 18.516 0.635 -11.526 1.00 87.69 105 GLY A O 1
ATOM 789 N N . GLY A 1 106 ? 19.975 -0.435 -12.848 1.00 84.25 106 GLY A N 1
ATOM 790 C CA . GLY A 1 106 ? 19.417 0.058 -14.107 1.00 84.25 106 GLY A CA 1
ATOM 791 C C . GLY A 1 106 ? 19.417 1.588 -14.185 1.00 84.25 106 GLY A C 1
ATOM 792 O O . GLY A 1 106 ? 20.415 2.249 -13.907 1.00 84.25 106 GLY A O 1
ATOM 793 N N . GLU A 1 107 ? 18.281 2.183 -14.554 1.00 76.81 107 GLU A N 1
ATOM 794 C CA . GLU A 1 107 ? 18.160 3.646 -14.608 1.00 76.81 107 GLU A CA 1
ATOM 795 C C . GLU A 1 107 ? 18.153 4.309 -13.220 1.00 76.81 107 GLU A C 1
ATOM 797 O O . GLU A 1 107 ? 18.375 5.515 -13.136 1.00 76.81 107 GLU A O 1
ATOM 802 N N . CYS A 1 108 ? 17.957 3.542 -12.143 1.00 77.19 108 CYS A N 1
ATOM 803 C CA . CYS A 1 108 ? 17.914 4.038 -10.766 1.00 77.19 108 CYS A CA 1
ATOM 804 C C . CYS A 1 108 ? 19.301 4.319 -10.160 1.00 77.19 108 CYS A C 1
ATOM 806 O O . CYS A 1 108 ? 19.381 4.814 -9.043 1.00 77.19 108 CYS A O 1
ATOM 808 N N . GLU A 1 109 ? 20.387 4.007 -10.878 1.00 77.94 109 GLU A N 1
ATOM 809 C CA . GLU A 1 109 ? 21.772 4.344 -10.494 1.00 77.94 109 GLU A CA 1
ATOM 810 C C . GLU A 1 109 ? 22.305 5.601 -11.187 1.00 77.94 109 GLU A C 1
ATOM 812 O O . GLU A 1 109 ? 23.432 6.026 -10.935 1.00 77.94 109 GLU A O 1
ATOM 817 N N . ARG A 1 110 ? 21.513 6.227 -12.065 1.00 73.31 110 ARG A N 1
ATOM 818 C CA . ARG A 1 110 ? 21.913 7.501 -12.667 1.00 73.31 110 ARG A CA 1
ATOM 819 C C . ARG A 1 110 ? 21.938 8.576 -11.582 1.00 73.31 110 ARG A C 1
ATOM 821 O O . ARG A 1 110 ? 21.021 8.654 -10.775 1.00 73.31 110 ARG A O 1
ATOM 828 N N . GLU A 1 111 ? 22.948 9.442 -11.620 1.00 64.88 111 GLU A N 1
ATOM 829 C CA . GLU A 1 111 ? 23.229 10.475 -10.605 1.00 64.88 111 GLU A CA 1
ATOM 830 C C . GLU A 1 111 ? 22.001 11.320 -10.216 1.00 64.88 111 GLU A C 1
ATOM 832 O O . GLU A 1 111 ? 21.810 11.685 -9.060 1.00 64.88 111 GLU A O 1
ATOM 837 N N . LEU A 1 112 ? 21.102 11.548 -11.176 1.00 64.56 112 LEU A N 1
ATOM 838 C CA . LEU A 1 112 ? 19.880 12.324 -11.005 1.00 64.56 112 LEU A CA 1
ATOM 839 C C . LEU A 1 112 ? 18.612 11.448 -10.979 1.00 64.56 112 LEU A C 1
ATOM 841 O O . LEU A 1 112 ? 17.547 11.882 -11.402 1.00 64.56 112 LEU A O 1
ATOM 845 N N . ILE A 1 113 ? 18.675 10.180 -10.598 1.00 64.88 113 ILE A N 1
ATOM 846 C CA . ILE A 1 113 ? 17.478 9.337 -10.528 1.00 64.88 113 ILE A CA 1
ATOM 847 C C . ILE A 1 113 ? 17.490 8.582 -9.214 1.00 64.88 113 ILE A C 1
ATOM 849 O O . ILE A 1 113 ? 18.280 7.672 -9.014 1.00 64.88 113 ILE A O 1
ATOM 853 N N . ARG A 1 114 ? 16.548 8.920 -8.336 1.00 69.06 114 ARG A N 1
ATOM 854 C CA . ARG A 1 114 ? 16.171 8.048 -7.223 1.00 69.06 114 ARG A CA 1
ATOM 855 C C . ARG A 1 114 ? 14.907 7.297 -7.580 1.00 69.06 114 ARG A C 1
ATOM 857 O O . ARG A 1 114 ? 13.953 7.918 -8.029 1.00 69.06 114 ARG A O 1
ATOM 864 N N . CYS A 1 115 ? 14.902 5.993 -7.345 1.00 77.31 115 CYS A N 1
ATOM 865 C CA . CYS A 1 115 ? 13.723 5.147 -7.451 1.00 77.31 115 CYS A CA 1
ATOM 866 C C . CYS A 1 115 ? 13.398 4.585 -6.067 1.00 77.31 115 CYS A C 1
ATOM 868 O O . CYS A 1 115 ? 14.269 4.016 -5.409 1.00 77.31 115 CYS A O 1
ATOM 870 N N . MET A 1 116 ? 12.158 4.731 -5.612 1.00 83.44 116 MET A N 1
ATOM 871 C CA . MET A 1 116 ? 11.706 4.120 -4.364 1.00 83.44 116 MET A CA 1
ATOM 872 C C . MET A 1 116 ? 10.186 4.001 -4.314 1.00 83.44 116 MET A C 1
ATOM 874 O O . MET A 1 116 ? 9.490 4.786 -4.959 1.00 83.44 116 MET A O 1
ATOM 878 N N . TYR A 1 117 ? 9.687 3.078 -3.492 1.00 84.00 117 TYR A N 1
ATOM 879 C CA . TYR A 1 117 ? 8.295 3.090 -3.043 1.00 84.00 117 TYR A CA 1
ATOM 880 C C . TYR A 1 117 ? 8.198 3.706 -1.647 1.00 84.00 117 TYR A C 1
ATOM 882 O O . TYR A 1 117 ? 8.749 3.141 -0.694 1.00 84.00 117 TYR A O 1
ATOM 890 N N . PRO A 1 118 ? 7.499 4.839 -1.492 1.00 81.38 118 PRO A N 1
ATOM 891 C CA . PRO A 1 118 ? 7.164 5.366 -0.182 1.00 81.38 118 PRO A CA 1
ATOM 892 C C . PRO A 1 118 ? 5.800 4.838 0.292 1.00 81.38 118 PRO A C 1
ATOM 894 O O . PRO A 1 118 ? 4.790 4.932 -0.409 1.00 81.38 118 PRO A O 1
ATOM 897 N N . PHE A 1 119 ? 5.753 4.326 1.520 1.00 82.31 119 PHE A N 1
ATOM 898 C CA . PHE A 1 119 ? 4.518 3.924 2.196 1.00 82.31 119 PHE A CA 1
ATOM 899 C C . PHE A 1 119 ? 4.286 4.830 3.406 1.00 82.31 119 PHE A C 1
ATOM 901 O O . PHE A 1 119 ? 4.926 4.656 4.444 1.00 82.31 119 PHE A O 1
ATOM 908 N N . PHE A 1 120 ? 3.382 5.805 3.282 1.00 79.50 120 PHE A N 1
ATOM 909 C CA . PHE A 1 120 ? 3.080 6.760 4.351 1.00 79.50 120 PHE A CA 1
ATOM 910 C C . PHE A 1 120 ? 1.981 6.224 5.264 1.00 79.50 120 PHE A C 1
ATOM 912 O O . PHE A 1 120 ? 0.830 6.175 4.862 1.00 79.50 120 PHE A O 1
ATOM 919 N N . LEU A 1 121 ? 2.301 5.875 6.506 1.00 75.25 121 LEU A N 1
ATOM 920 C CA . LEU A 1 121 ? 1.367 5.287 7.476 1.00 75.25 121 LEU A CA 1
ATOM 921 C C . LEU A 1 121 ? 0.530 6.313 8.258 1.00 75.25 121 LEU A C 1
ATOM 923 O O . LEU A 1 121 ? -0.170 5.939 9.199 1.00 75.25 121 LEU A O 1
ATOM 927 N N . GLY A 1 122 ? 0.598 7.589 7.877 1.00 72.75 122 GLY A N 1
ATOM 928 C CA . GLY A 1 122 ? -0.150 8.657 8.527 1.00 72.75 122 GLY A CA 1
ATOM 929 C C . GLY A 1 122 ? 0.418 9.103 9.876 1.00 72.75 122 GLY A C 1
ATOM 930 O O . GLY A 1 122 ? 1.178 8.398 10.541 1.00 72.75 122 GLY A O 1
ATOM 931 N N . ASN A 1 123 ? 0.036 10.308 10.296 1.00 72.69 123 ASN A N 1
ATOM 932 C CA . ASN A 1 123 ? 0.345 10.869 11.617 1.00 72.69 123 ASN A CA 1
ATOM 933 C C . ASN A 1 123 ? -0.758 10.565 12.653 1.00 72.69 123 ASN A C 1
ATOM 935 O O . ASN A 1 123 ? -0.496 10.578 13.857 1.00 72.69 123 ASN A O 1
ATOM 939 N N . LYS A 1 124 ? -1.983 10.257 12.206 1.00 79.06 124 LYS A N 1
ATOM 940 C CA . LYS A 1 124 ? -3.104 9.927 13.090 1.00 79.06 124 LYS A CA 1
ATOM 941 C C . LYS A 1 124 ? -3.049 8.486 13.558 1.00 79.06 124 LYS A C 1
ATOM 943 O O . LYS A 1 124 ? -2.565 7.598 12.868 1.00 79.06 124 LYS A O 1
ATOM 948 N N . LEU A 1 125 ? -3.558 8.280 14.763 1.00 85.44 125 LEU A N 1
ATOM 949 C CA . LEU A 1 125 ? -3.746 6.956 15.334 1.00 85.44 125 LEU A CA 1
ATOM 950 C C . LEU A 1 125 ? -5.032 6.323 14.784 1.00 85.44 125 LEU A C 1
ATOM 952 O O . LEU A 1 125 ? -5.974 7.060 14.463 1.00 85.44 125 LEU A O 1
ATOM 956 N N . PRO A 1 126 ? -5.091 4.984 14.690 1.00 87.94 126 PRO A N 1
ATOM 957 C CA . PRO A 1 126 ? -6.286 4.289 14.244 1.00 87.94 126 PRO A CA 1
ATOM 958 C C . PRO A 1 126 ? -7.436 4.528 15.221 1.00 87.94 126 PRO A C 1
ATOM 960 O O . PRO A 1 126 ? -7.240 4.694 16.431 1.00 87.94 126 PRO A O 1
ATOM 963 N N . ARG A 1 127 ? -8.656 4.554 14.692 1.00 88.12 127 ARG A N 1
ATOM 964 C CA . ARG A 1 127 ? -9.861 4.779 15.497 1.00 88.12 127 ARG A CA 1
ATOM 965 C C . ARG A 1 127 ? -10.387 3.448 16.003 1.00 88.12 127 ARG A C 1
ATOM 967 O O . ARG A 1 127 ? -10.284 2.444 15.314 1.00 88.12 127 ARG A O 1
ATOM 974 N N . ALA A 1 128 ? -10.956 3.434 17.202 1.00 89.88 128 ALA A N 1
ATOM 975 C CA . ALA A 1 128 ? -11.757 2.293 17.621 1.00 89.88 128 ALA A CA 1
ATOM 976 C C . ALA A 1 128 ? -13.062 2.300 16.815 1.00 89.88 128 ALA A C 1
ATOM 978 O O . ALA A 1 128 ? -13.740 3.328 16.768 1.00 89.88 128 ALA A O 1
ATOM 979 N N . SER A 1 129 ? -13.396 1.185 16.183 1.00 88.88 129 SER A N 1
ATOM 980 C CA . SER A 1 129 ? -14.655 1.004 15.465 1.00 88.88 129 SER A CA 1
ATOM 981 C C . SER A 1 129 ? -15.037 -0.476 15.460 1.00 88.88 129 SER A C 1
ATOM 983 O O . SER A 1 129 ? -14.404 -1.294 16.133 1.00 88.88 129 SER A O 1
ATOM 985 N N . ARG A 1 130 ? -16.090 -0.822 14.725 1.00 89.06 130 ARG A N 1
ATOM 986 C CA . ARG A 1 130 ? -16.449 -2.210 14.458 1.00 89.06 130 ARG A CA 1
ATOM 987 C C . ARG A 1 130 ? -15.988 -2.616 13.066 1.00 89.06 130 ARG A C 1
ATOM 989 O O . ARG A 1 130 ? -16.179 -1.867 12.109 1.00 89.06 130 ARG A O 1
ATOM 996 N N . ALA A 1 131 ? -15.439 -3.820 12.953 1.00 87.44 131 ALA A N 1
ATOM 997 C CA . ALA A 1 131 ? -15.163 -4.419 11.660 1.00 87.44 131 ALA A CA 1
ATOM 998 C C . ALA A 1 131 ? -16.480 -4.639 10.882 1.00 87.44 131 ALA A C 1
ATOM 1000 O O . ALA A 1 131 ? -17.524 -4.895 11.494 1.00 87.44 131 ALA A O 1
ATOM 1001 N N . PRO A 1 132 ? -16.455 -4.567 9.541 1.00 82.88 132 PRO A N 1
ATOM 1002 C CA . PRO A 1 132 ? -17.567 -4.996 8.700 1.00 82.88 132 PRO A CA 1
ATOM 1003 C C . PRO A 1 132 ? -18.036 -6.419 9.037 1.00 82.88 132 PRO A C 1
ATOM 1005 O O . PRO A 1 132 ? -17.230 -7.270 9.414 1.00 82.88 132 PRO A O 1
ATOM 1008 N N . GLU A 1 133 ? -19.325 -6.709 8.838 1.00 80.75 133 GLU A N 1
ATOM 1009 C CA . GLU A 1 133 ? -19.901 -8.047 9.085 1.00 80.75 133 GLU A CA 1
ATOM 1010 C C . GLU A 1 133 ? -19.192 -9.149 8.284 1.00 80.75 133 GLU A C 1
ATOM 1012 O O . GLU A 1 133 ? -18.964 -10.241 8.795 1.00 80.75 133 GLU A O 1
ATOM 1017 N N . LEU A 1 134 ? -18.731 -8.843 7.065 1.00 77.25 134 LEU A N 1
ATOM 1018 C CA . LEU A 1 134 ? -17.937 -9.777 6.258 1.00 77.25 134 LEU A CA 1
ATOM 1019 C C . LEU A 1 134 ? -16.615 -10.190 6.939 1.00 77.25 134 LEU A C 1
ATOM 1021 O O . LEU A 1 134 ? -16.084 -11.262 6.663 1.00 77.25 134 LEU A O 1
ATOM 1025 N N . LEU A 1 135 ? -16.089 -9.351 7.835 1.00 80.00 135 LEU A N 1
ATOM 1026 C CA . LEU A 1 135 ? -14.902 -9.620 8.650 1.00 80.00 135 LEU A CA 1
ATOM 1027 C C . LEU A 1 135 ? -15.251 -10.137 10.058 1.00 80.00 135 LEU A C 1
ATOM 1029 O O . LEU A 1 135 ? -14.365 -10.256 10.901 1.00 80.00 135 LEU A O 1
ATOM 1033 N N . GLY A 1 136 ? -16.524 -10.452 10.317 1.00 82.06 136 GLY A N 1
ATOM 1034 C CA . GLY A 1 136 ? -17.016 -11.005 11.579 1.00 82.06 136 GLY A CA 1
ATOM 1035 C C . GLY A 1 136 ? -17.585 -9.982 12.565 1.00 82.06 136 GLY A C 1
ATOM 1036 O O . GLY A 1 136 ? -17.927 -10.366 13.679 1.00 82.06 136 GLY A O 1
ATOM 1037 N N . GLY A 1 137 ? -17.672 -8.694 12.210 1.00 86.44 137 GLY A N 1
ATOM 1038 C CA . GLY A 1 137 ? -18.408 -7.705 13.010 1.00 86.44 137 GLY A CA 1
ATOM 1039 C C . GLY A 1 137 ? -17.782 -7.308 14.358 1.00 86.44 137 GLY A C 1
ATOM 1040 O O . GLY A 1 137 ? -18.369 -6.518 15.091 1.00 86.44 137 GLY A O 1
ATOM 1041 N N . GLY A 1 138 ? -16.618 -7.845 14.726 1.00 91.31 138 GLY A N 1
ATOM 1042 C CA . GLY A 1 138 ? -16.007 -7.614 16.039 1.00 91.31 138 GLY A CA 1
ATOM 1043 C C . GLY A 1 138 ? -15.457 -6.198 16.246 1.00 91.31 138 GLY A C 1
ATOM 1044 O O . GLY A 1 138 ? -15.264 -5.435 15.297 1.00 91.31 138 GLY A O 1
ATOM 1045 N N . ASP A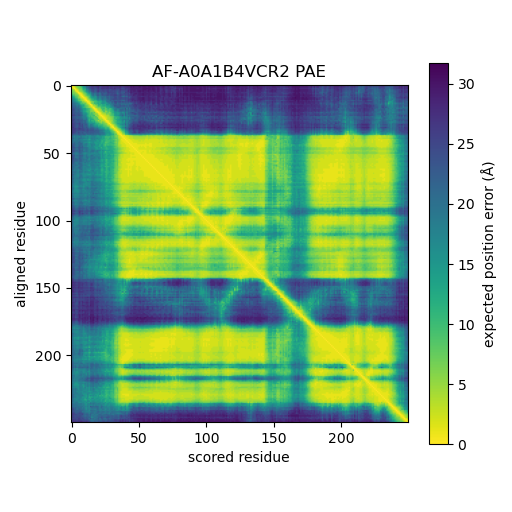 1 139 ? -15.154 -5.864 17.502 1.00 94.69 139 ASP A N 1
ATOM 1046 C CA . ASP A 1 139 ? -14.439 -4.632 17.843 1.00 94.69 139 ASP A CA 1
ATOM 1047 C C . ASP A 1 139 ? -13.042 -4.623 17.210 1.00 94.69 139 ASP A C 1
ATOM 1049 O O . ASP A 1 139 ? -12.298 -5.609 17.260 1.00 94.69 139 ASP A O 1
ATOM 1053 N N . ALA A 1 140 ? -12.662 -3.481 16.643 1.00 94.81 140 ALA A N 1
ATOM 1054 C CA . ALA A 1 140 ? -11.424 -3.329 15.902 1.00 94.81 140 ALA A CA 1
ATOM 1055 C C . ALA A 1 140 ? -10.801 -1.936 16.062 1.00 94.81 140 ALA A C 1
ATOM 1057 O O . ALA A 1 140 ? -11.426 -0.962 16.490 1.00 94.81 140 ALA A O 1
ATOM 1058 N N . TYR A 1 141 ? -9.530 -1.851 15.687 1.00 92.56 141 TYR A N 1
ATOM 1059 C CA . TYR A 1 141 ? -8.879 -0.613 15.302 1.00 92.56 141 TYR A CA 1
ATOM 1060 C C . TYR A 1 141 ? -8.951 -0.466 13.793 1.00 92.56 141 TYR A C 1
ATOM 1062 O O . TYR A 1 141 ? -8.370 -1.250 13.041 1.00 92.56 141 TYR A O 1
ATOM 1070 N N . GLU A 1 142 ? -9.661 0.560 13.367 1.00 88.31 142 GLU A N 1
ATOM 1071 C CA . GLU A 1 142 ? -9.841 0.893 11.975 1.00 88.31 142 GLU A CA 1
ATOM 1072 C C . GLU A 1 142 ? -8.742 1.818 11.472 1.00 88.31 142 GLU A C 1
ATOM 1074 O O . GLU A 1 142 ? -8.454 2.892 12.017 1.00 88.31 142 GLU A O 1
ATOM 1079 N N . PHE A 1 143 ? -8.177 1.370 10.364 1.00 84.75 143 PHE A N 1
ATOM 1080 C CA . PHE A 1 143 ? -7.265 2.079 9.504 1.00 84.75 143 PHE A CA 1
ATOM 1081 C C . PHE A 1 143 ? -8.060 2.399 8.240 1.00 84.75 143 PHE A C 1
ATOM 1083 O O . PHE A 1 143 ? -8.063 1.633 7.276 1.00 84.75 143 PHE A O 1
ATOM 1090 N N . THR A 1 144 ? -8.739 3.548 8.260 1.00 65.75 144 THR A N 1
ATOM 1091 C CA . THR A 1 144 ? -9.391 4.160 7.095 1.00 65.75 144 THR A CA 1
ATOM 1092 C C . THR A 1 144 ? -9.344 5.679 7.234 1.00 65.75 144 THR A C 1
ATOM 1094 O O . THR A 1 144 ? -9.893 6.206 8.202 1.00 65.75 144 THR A O 1
ATOM 1097 N N . ALA A 1 145 ? -8.759 6.435 6.303 1.00 51.53 145 ALA A N 1
ATOM 1098 C CA . ALA A 1 145 ? -9.278 7.778 6.035 1.00 51.53 145 ALA A CA 1
ATOM 1099 C C . ALA A 1 145 ? -8.864 8.373 4.684 1.00 51.53 145 ALA A C 1
ATOM 1101 O O . ALA A 1 145 ? -7.786 8.133 4.143 1.00 51.53 145 ALA A O 1
ATOM 1102 N N . ALA A 1 146 ? -9.804 9.176 4.180 1.00 41.25 146 ALA A N 1
ATOM 1103 C CA . ALA A 1 146 ? -9.764 9.914 2.935 1.00 41.25 146 ALA A CA 1
ATOM 1104 C C . ALA A 1 146 ? -8.713 11.032 2.925 1.00 41.25 146 ALA A C 1
ATOM 1106 O O . ALA A 1 146 ? -8.292 11.536 3.966 1.00 41.25 146 ALA A O 1
ATOM 1107 N N . SER A 1 147 ? -8.290 11.391 1.715 1.00 35.59 147 SER A N 1
ATOM 1108 C CA . SER A 1 147 ? -7.269 12.384 1.410 1.00 35.59 147 SER A CA 1
ATOM 1109 C C . SER A 1 147 ? -7.524 13.714 2.118 1.00 35.59 147 SER A C 1
ATOM 1111 O O . SER A 1 147 ? -8.419 14.467 1.752 1.00 35.59 147 SER A O 1
ATOM 1113 N N . SER A 1 148 ? -6.677 14.020 3.085 1.00 39.16 148 SER A N 1
ATOM 1114 C CA . SER A 1 148 ? -5.913 15.266 3.135 1.00 39.16 148 SER A CA 1
ATOM 1115 C C . SER A 1 148 ? -5.073 15.178 4.396 1.00 39.16 148 SER A C 1
ATOM 1117 O O . SER A 1 148 ? -5.641 15.226 5.476 1.00 39.16 148 SER A O 1
ATOM 1119 N N . ILE A 1 149 ? -3.755 14.997 4.255 1.00 42.09 149 ILE A N 1
ATOM 1120 C CA . ILE A 1 149 ? -2.687 15.273 5.246 1.00 42.09 149 ILE A CA 1
ATOM 1121 C C . ILE A 1 149 ? -2.777 14.580 6.631 1.00 42.09 149 ILE A C 1
ATOM 1123 O O . ILE A 1 149 ? -1.884 14.731 7.455 1.00 42.09 149 ILE A O 1
ATOM 1127 N N . ASP A 1 150 ? -3.825 13.800 6.891 1.00 41.47 150 ASP A N 1
ATOM 1128 C CA . ASP A 1 150 ? -4.321 13.644 8.257 1.00 41.47 150 ASP A CA 1
ATOM 1129 C C . ASP A 1 150 ? -5.099 12.318 8.436 1.00 41.47 150 ASP A C 1
ATOM 1131 O O . ASP A 1 150 ? -6.025 12.233 9.243 1.00 41.47 150 ASP A O 1
ATOM 1135 N N . SER A 1 151 ? -4.782 11.275 7.658 1.00 38.84 151 SER A N 1
ATOM 1136 C CA . SER A 1 151 ? -5.405 9.940 7.764 1.00 38.84 151 SER A CA 1
ATOM 1137 C C . SER A 1 151 ? -4.464 8.935 8.432 1.00 38.84 151 SER A C 1
ATOM 1139 O O . SER A 1 151 ? -3.259 9.008 8.224 1.00 38.84 151 SER A O 1
ATOM 1141 N N . ALA A 1 152 ? -5.000 7.992 9.216 1.00 37.03 152 ALA A N 1
ATOM 1142 C CA . ALA A 1 152 ? -4.257 6.887 9.845 1.00 37.03 152 ALA A CA 1
ATOM 1143 C C . ALA A 1 152 ? -4.009 5.715 8.872 1.00 37.03 152 ALA A C 1
ATOM 1145 O O . ALA A 1 152 ? -3.938 4.555 9.275 1.00 37.03 152 ALA A O 1
ATOM 1146 N N . THR A 1 153 ? -3.942 5.998 7.573 1.00 49.22 153 THR A N 1
ATOM 1147 C CA . THR A 1 153 ? -3.844 4.979 6.530 1.00 49.22 153 THR A CA 1
ATOM 1148 C C . THR A 1 153 ? -2.818 5.322 5.491 1.00 49.22 153 THR A C 1
ATOM 1150 O O . THR A 1 153 ? -2.667 6.486 5.127 1.00 49.22 153 THR A O 1
ATOM 1153 N N .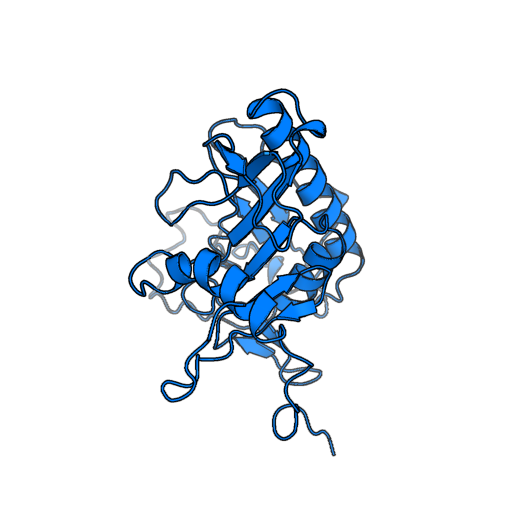 TRP A 1 154 ? -2.178 4.251 5.004 1.00 51.84 154 TRP A N 1
ATOM 1154 C CA . TRP A 1 154 ? -1.337 4.233 3.817 1.00 51.84 154 TRP A CA 1
ATOM 1155 C C . TRP A 1 154 ? -1.915 5.175 2.764 1.00 51.84 154 TRP A C 1
ATOM 1157 O O . TRP A 1 154 ? -3.035 4.982 2.305 1.00 51.84 154 TRP A O 1
ATOM 1167 N N . SER A 1 155 ? -1.161 6.209 2.432 1.00 45.88 155 SER A N 1
ATOM 1168 C CA . SER A 1 155 ? -1.213 6.816 1.115 1.00 45.88 155 SER A CA 1
ATOM 1169 C C . SER A 1 155 ? 0.113 6.432 0.493 1.00 45.88 155 SER A C 1
ATOM 1171 O O . SER A 1 155 ? 1.170 6.752 1.043 1.00 45.88 155 SER A O 1
ATOM 1173 N N . SER A 1 156 ? 0.111 5.669 -0.595 1.00 44.69 156 SER A N 1
ATOM 1174 C CA . SER A 1 156 ? 1.228 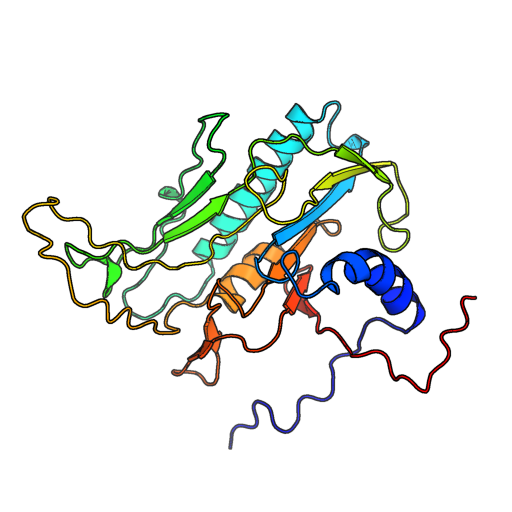5.843 -1.504 1.00 44.69 156 SER A CA 1
ATOM 1175 C C . SER A 1 156 ? 0.890 7.133 -2.215 1.00 44.69 156 SER A C 1
ATOM 1177 O O . SER A 1 156 ? -0.016 7.143 -3.033 1.00 44.69 156 SER A O 1
ATOM 1179 N N . GLU A 1 157 ? 1.650 8.201 -1.987 1.00 43.47 157 GLU A N 1
ATOM 1180 C CA . GLU A 1 157 ? 1.696 9.248 -3.011 1.00 43.47 157 GLU A CA 1
ATOM 1181 C C . GLU A 1 157 ? 2.244 8.702 -4.338 1.00 43.47 157 GLU A C 1
ATOM 1183 O O . GLU A 1 157 ? 2.376 9.483 -5.276 1.00 43.47 157 GLU A O 1
ATOM 1188 N N . GLY A 1 158 ? 2.602 7.402 -4.393 1.00 39.12 158 GLY A N 1
ATOM 1189 C CA . GLY A 1 158 ? 2.413 6.484 -5.525 1.00 39.12 158 GLY A CA 1
ATOM 1190 C C . GLY A 1 158 ? 3.229 6.811 -6.752 1.00 39.12 158 GLY A C 1
ATOM 1191 O O . GLY A 1 158 ? 3.342 6.038 -7.684 1.00 39.12 158 GLY A O 1
ATOM 1192 N N . ARG A 1 159 ? 3.915 7.935 -6.731 1.00 45.06 159 ARG A N 1
ATOM 1193 C CA . ARG A 1 159 ? 4.933 8.276 -7.674 1.00 45.06 159 ARG A CA 1
ATOM 1194 C C . ARG A 1 159 ? 6.088 7.361 -7.305 1.00 45.06 159 ARG A C 1
ATOM 1196 O O . ARG A 1 159 ? 6.804 7.619 -6.342 1.00 45.06 159 ARG A O 1
ATOM 1203 N N . SER A 1 160 ? 6.342 6.357 -8.134 1.00 41.69 160 SER A N 1
ATOM 1204 C CA . SER A 1 160 ? 7.721 6.050 -8.494 1.00 41.69 160 SER A CA 1
ATOM 1205 C C . SER A 1 160 ? 8.294 7.335 -9.110 1.00 41.69 160 SER A C 1
ATOM 1207 O O . SER A 1 160 ? 8.265 7.545 -10.325 1.00 41.69 160 SER A O 1
ATOM 1209 N N . TYR A 1 161 ? 8.644 8.313 -8.277 1.00 41.56 161 TYR A N 1
ATOM 1210 C CA . TYR A 1 161 ? 9.153 9.577 -8.768 1.00 41.56 161 TYR A CA 1
ATOM 1211 C C . TYR A 1 161 ? 10.591 9.338 -9.190 1.00 41.56 161 TYR A C 1
ATOM 1213 O O . TYR A 1 161 ? 11.396 8.836 -8.423 1.00 41.56 161 TYR A O 1
ATOM 1221 N N . ARG A 1 162 ? 10.914 9.733 -10.418 1.00 41.22 162 ARG A N 1
ATOM 1222 C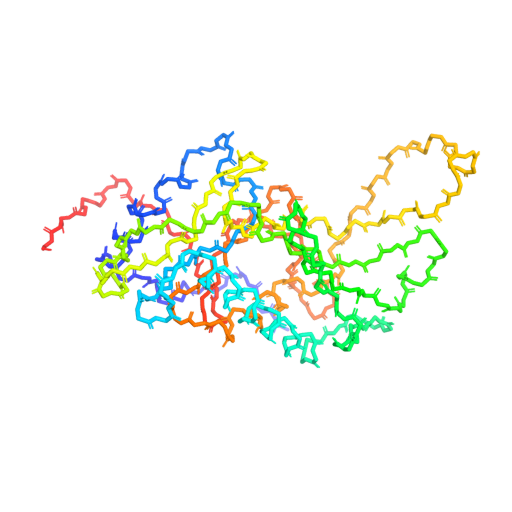 CA . ARG A 1 162 ? 12.286 10.011 -10.819 1.00 41.22 162 ARG A CA 1
ATOM 1223 C C . ARG A 1 162 ? 12.704 11.294 -10.095 1.00 41.22 162 ARG A C 1
ATOM 1225 O O . ARG A 1 162 ? 12.388 12.383 -10.572 1.00 41.22 162 ARG A O 1
ATOM 1232 N N . GLU A 1 163 ? 13.325 11.188 -8.918 1.00 40.03 163 GLU A N 1
ATOM 1233 C CA . GLU A 1 163 ? 13.884 12.369 -8.239 1.00 40.03 163 GLU A CA 1
ATOM 1234 C C . GLU A 1 163 ? 15.241 12.714 -8.854 1.00 40.03 163 GLU A C 1
ATOM 1236 O O . GLU A 1 163 ? 16.207 11.973 -8.668 1.00 40.03 163 GLU A O 1
ATOM 1241 N N . LEU A 1 164 ? 15.315 13.844 -9.565 1.00 39.59 164 LEU A N 1
ATOM 1242 C CA . LEU A 1 164 ? 16.587 14.467 -9.929 1.00 39.59 164 LEU A CA 1
ATOM 1243 C C . LEU A 1 164 ? 17.227 15.017 -8.656 1.00 39.59 164 LEU A C 1
ATOM 1245 O O . LEU A 1 164 ? 16.821 16.056 -8.145 1.00 39.59 164 LEU A O 1
ATOM 1249 N N . SER A 1 165 ? 18.201 14.286 -8.118 1.00 36.34 165 SER A N 1
ATOM 1250 C CA . SER A 1 165 ? 19.002 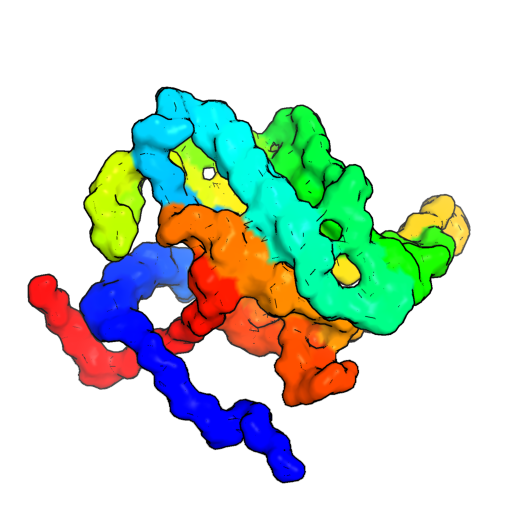14.735 -6.981 1.00 36.34 165 SER A CA 1
ATOM 1251 C C . SER A 1 165 ? 20.218 15.498 -7.492 1.00 36.34 165 SER A C 1
ATOM 1253 O O . SER A 1 165 ? 21.230 14.891 -7.799 1.00 36.34 165 SER A O 1
ATOM 1255 N N . GLY A 1 166 ? 20.113 16.822 -7.596 1.00 41.16 166 GLY A N 1
ATOM 1256 C CA . GLY A 1 166 ? 21.225 17.708 -7.949 1.00 41.16 166 GLY A CA 1
ATOM 1257 C C . GLY A 1 166 ? 21.129 19.048 -7.205 1.00 41.16 166 GLY A C 1
ATOM 1258 O O . GLY A 1 166 ? 20.047 19.396 -6.712 1.00 41.16 166 GLY A O 1
ATOM 1259 N N . PRO A 1 167 ? 22.226 19.816 -7.080 1.00 39.03 167 PRO A N 1
ATOM 1260 C CA . PRO A 1 167 ? 22.198 21.156 -6.503 1.00 39.03 167 PRO A CA 1
ATOM 1261 C C . PRO A 1 167 ? 21.156 22.027 -7.211 1.00 39.03 167 PRO A C 1
ATOM 1263 O O . PRO A 1 167 ? 21.091 22.062 -8.435 1.00 39.03 167 PRO A O 1
ATOM 1266 N N . LYS A 1 168 ? 20.364 22.800 -6.455 1.00 43.22 168 LYS A N 1
ATOM 1267 C CA . LYS A 1 168 ? 19.286 23.669 -6.984 1.00 43.22 168 LYS A CA 1
ATOM 1268 C C . LYS A 1 168 ? 19.723 24.604 -8.129 1.00 43.22 168 LYS A C 1
ATOM 1270 O O . LYS A 1 168 ? 18.877 25.067 -8.882 1.00 43.22 168 LYS A O 1
ATOM 1275 N N . ARG A 1 169 ? 21.023 24.912 -8.222 1.00 47.72 169 ARG A N 1
ATOM 1276 C CA . ARG A 1 169 ? 21.641 25.763 -9.255 1.00 47.72 169 ARG A CA 1
ATOM 1277 C C . ARG A 1 169 ? 21.992 25.013 -10.548 1.00 47.72 169 ARG A C 1
ATOM 1279 O O . ARG A 1 169 ? 22.104 25.651 -11.584 1.00 47.72 169 ARG A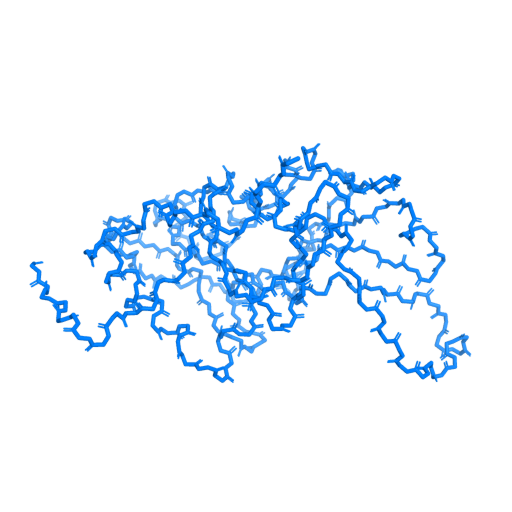 O 1
ATOM 1286 N N . GLU A 1 170 ? 22.136 23.693 -10.487 1.00 51.06 170 GLU A N 1
ATOM 1287 C CA . GLU A 1 170 ? 22.473 22.808 -11.615 1.00 51.06 170 GLU A CA 1
ATOM 1288 C C . GLU A 1 170 ? 21.240 22.160 -12.248 1.00 51.06 170 GLU A C 1
ATOM 1290 O O . GLU A 1 170 ? 21.341 21.478 -13.263 1.00 51.06 170 GLU A O 1
ATOM 1295 N N . ILE A 1 171 ? 20.061 22.400 -11.668 1.00 50.62 171 ILE A N 1
ATOM 1296 C CA . ILE A 1 171 ? 18.769 22.025 -12.235 1.00 50.62 171 ILE A CA 1
ATOM 1297 C C . ILE A 1 171 ? 18.125 23.311 -12.780 1.00 50.62 171 ILE A C 1
ATOM 1299 O O . ILE A 1 171 ? 17.205 23.845 -12.148 1.00 50.62 171 ILE A O 1
ATOM 1303 N N . PRO A 1 172 ? 18.618 23.877 -13.906 1.00 47.09 172 PRO A N 1
ATOM 1304 C CA . PRO A 1 172 ? 17.913 24.958 -14.582 1.00 47.09 172 PRO A CA 1
ATOM 1305 C C . PRO A 1 172 ? 16.516 24.434 -14.881 1.00 47.09 172 PRO A C 1
ATOM 1307 O O . PRO A 1 172 ? 16.393 23.290 -15.309 1.00 47.09 172 PRO A O 1
ATOM 1310 N N . ALA A 1 173 ? 15.493 25.226 -14.548 1.00 47.91 173 ALA A N 1
ATOM 1311 C CA . ALA A 1 173 ? 14.082 24.859 -14.590 1.00 47.91 173 ALA A CA 1
ATOM 1312 C C . ALA A 1 173 ? 13.763 24.012 -15.830 1.00 47.91 173 ALA A C 1
ATOM 1314 O O . ALA A 1 173 ? 13.521 24.540 -16.909 1.00 47.91 173 ALA A O 1
ATOM 1315 N N . LEU A 1 174 ? 13.833 22.688 -15.671 1.00 46.97 174 LEU A N 1
ATOM 1316 C CA . LEU A 1 174 ? 13.679 21.757 -16.773 1.00 46.97 174 LEU A CA 1
ATOM 1317 C C . LEU A 1 174 ? 12.233 21.875 -17.214 1.00 46.97 174 LEU A C 1
ATOM 1319 O O . LEU A 1 174 ? 11.320 21.572 -16.434 1.00 46.97 174 LEU A O 1
ATOM 1323 N N . ASP A 1 175 ? 12.044 22.321 -18.452 1.00 40.06 175 ASP A N 1
ATOM 1324 C CA . ASP A 1 175 ? 10.801 22.153 -19.180 1.00 40.06 175 ASP A CA 1
ATOM 1325 C C . ASP A 1 175 ? 10.289 20.737 -18.919 1.00 40.06 175 ASP A C 1
ATOM 1327 O O . ASP A 1 175 ? 10.940 19.725 -19.193 1.00 40.06 175 ASP A O 1
ATOM 1331 N N . LYS A 1 176 ? 9.159 20.702 -18.213 1.00 40.62 176 LYS A N 1
ATOM 1332 C CA . LYS A 1 176 ? 8.668 19.598 -17.390 1.00 40.62 176 LYS A CA 1
ATOM 1333 C C . LYS A 1 176 ? 8.136 18.444 -18.233 1.00 40.62 176 LYS A C 1
ATOM 1335 O O . LYS A 1 176 ? 6.979 18.056 -18.076 1.00 40.62 176 LYS A O 1
ATOM 1340 N N . VAL A 1 177 ? 8.951 17.827 -19.080 1.00 38.50 177 VAL A N 1
ATOM 1341 C CA . VAL A 1 177 ? 8.569 16.553 -19.688 1.00 38.50 177 VAL A CA 1
ATOM 1342 C C . VAL A 1 177 ? 8.804 15.451 -18.656 1.00 38.50 177 VAL A C 1
ATOM 1344 O O . VAL A 1 177 ? 9.784 14.707 -18.695 1.00 38.50 177 VAL A O 1
ATOM 1347 N N . LYS A 1 178 ? 7.891 15.352 -17.680 1.00 50.97 178 LYS A N 1
ATOM 1348 C CA . LYS A 1 178 ? 7.788 14.178 -16.810 1.00 50.97 178 LYS A CA 1
ATOM 1349 C C . LYS A 1 178 ? 7.351 13.001 -17.687 1.00 50.97 178 LYS A C 1
ATOM 1351 O O . LYS A 1 178 ? 6.161 12.761 -17.868 1.00 50.97 178 LYS A O 1
ATOM 1356 N N . THR A 1 179 ? 8.310 12.310 -18.297 1.00 50.50 179 THR A N 1
ATOM 1357 C CA . THR A 1 179 ? 8.049 11.081 -19.050 1.00 50.50 179 THR A CA 1
ATOM 1358 C C . THR A 1 179 ? 7.875 9.938 -18.060 1.00 50.50 179 THR A C 1
ATOM 1360 O O . THR A 1 179 ? 8.837 9.369 -17.550 1.00 50.50 179 THR A O 1
ATOM 1363 N N . TRP A 1 180 ? 6.621 9.634 -17.744 1.00 62.31 180 TRP A N 1
ATOM 1364 C CA . TRP A 1 180 ? 6.261 8.492 -16.912 1.00 62.31 180 TRP A CA 1
ATOM 1365 C C . TRP A 1 180 ? 6.283 7.231 -17.762 1.00 62.31 180 TRP A C 1
ATOM 1367 O O . TRP A 1 180 ? 5.692 7.205 -18.842 1.00 62.31 180 TRP A O 1
ATOM 1377 N N . ARG A 1 181 ? 6.955 6.187 -17.279 1.00 72.50 181 ARG A N 1
ATOM 1378 C CA . ARG A 1 181 ? 6.999 4.890 -17.949 1.00 72.50 181 ARG A CA 1
ATOM 1379 C C . ARG A 1 181 ? 6.551 3.800 -16.973 1.00 72.50 181 ARG A C 1
ATOM 1381 O O . ARG A 1 181 ? 7.080 3.763 -15.863 1.00 72.50 181 ARG A O 1
ATOM 1388 N N . PRO A 1 182 ? 5.617 2.922 -17.364 1.00 77.56 182 PRO A N 1
ATOM 1389 C CA . PRO A 1 182 ? 5.261 1.750 -16.576 1.00 77.56 182 PRO A CA 1
ATOM 1390 C C . PRO A 1 182 ? 6.410 0.742 -16.692 1.00 77.56 182 PRO A C 1
ATOM 1392 O O . PRO A 1 182 ? 6.463 -0.044 -17.627 1.00 77.56 182 PRO A O 1
ATOM 1395 N N . VAL A 1 183 ? 7.413 0.832 -15.821 1.00 79.81 183 VAL A N 1
ATOM 1396 C CA . VAL A 1 183 ? 8.593 -0.060 -15.871 1.00 79.81 183 VAL A CA 1
ATOM 1397 C C . VAL A 1 183 ? 8.607 -1.005 -14.683 1.00 79.81 183 VAL A C 1
ATOM 1399 O O . VAL A 1 183 ? 8.982 -2.165 -14.817 1.00 79.81 183 VAL A O 1
ATOM 1402 N N . LEU A 1 184 ? 8.181 -0.514 -13.525 1.00 85.00 184 LEU A N 1
ATOM 1403 C CA . LEU A 1 184 ? 8.247 -1.264 -12.286 1.00 85.00 184 LEU A CA 1
ATOM 1404 C C . LEU A 1 184 ? 7.116 -2.303 -12.179 1.00 85.00 184 LEU A C 1
ATOM 1406 O O . LEU A 1 184 ? 6.062 -2.126 -12.801 1.00 85.00 184 LEU A O 1
ATOM 1410 N N . PRO A 1 185 ? 7.316 -3.388 -11.412 1.00 88.88 185 PRO A N 1
ATOM 1411 C CA . PRO A 1 185 ? 6.350 -4.463 -11.240 1.00 88.88 185 PRO A CA 1
ATOM 1412 C C . PRO A 1 185 ? 5.307 -4.115 -10.169 1.00 88.88 185 PRO A C 1
ATOM 1414 O O . PRO A 1 185 ? 5.163 -4.841 -9.191 1.00 88.88 185 PRO A O 1
ATOM 1417 N N . ASP A 1 186 ? 4.629 -2.969 -10.303 1.00 87.56 186 ASP A N 1
ATOM 1418 C CA . ASP A 1 186 ? 3.842 -2.391 -9.204 1.00 87.56 186 ASP A CA 1
ATOM 1419 C C . ASP A 1 186 ? 2.713 -3.316 -8.742 1.00 87.56 186 ASP A C 1
ATOM 1421 O O . ASP A 1 186 ? 2.635 -3.631 -7.556 1.00 87.56 186 ASP A O 1
ATOM 1425 N N . VAL A 1 187 ? 1.848 -3.792 -9.647 1.00 87.12 187 VAL A N 1
ATOM 1426 C CA . VAL A 1 187 ? 0.743 -4.686 -9.249 1.00 87.12 187 VAL A CA 1
ATOM 1427 C C . VAL A 1 187 ? 1.252 -5.998 -8.673 1.00 87.12 187 VAL A C 1
ATOM 1429 O O . VAL A 1 187 ? 0.679 -6.483 -7.702 1.00 87.12 187 VAL A O 1
ATOM 1432 N N . GLU A 1 188 ? 2.317 -6.573 -9.218 1.00 90.44 188 GLU A N 1
ATOM 1433 C CA . GLU A 1 188 ? 2.913 -7.810 -8.722 1.00 90.44 188 GLU A CA 1
ATOM 1434 C C . GLU A 1 188 ? 3.500 -7.602 -7.325 1.00 90.44 188 GLU A C 1
ATOM 1436 O O . GLU A 1 188 ? 3.254 -8.413 -6.433 1.00 90.44 188 GLU A O 1
ATOM 1441 N N . PHE A 1 189 ? 4.200 -6.487 -7.107 1.00 92.69 189 PHE A N 1
ATOM 1442 C CA . PHE A 1 189 ? 4.765 -6.130 -5.814 1.00 92.69 189 PHE A CA 1
ATOM 1443 C C . PHE A 1 189 ? 3.669 -5.877 -4.773 1.00 92.69 189 PHE A C 1
ATOM 1445 O O . PHE A 1 189 ? 3.686 -6.485 -3.703 1.00 92.69 189 PHE A O 1
ATOM 1452 N N . TYR A 1 190 ? 2.658 -5.060 -5.086 1.00 92.31 190 TYR A N 1
ATOM 1453 C CA . TYR A 1 190 ? 1.529 -4.820 -4.183 1.00 92.31 190 TYR A CA 1
ATOM 1454 C C . TYR A 1 190 ? 0.690 -6.083 -3.945 1.00 92.31 190 TYR A C 1
ATOM 1456 O O . TYR A 1 190 ? 0.208 -6.294 -2.831 1.00 92.31 190 TYR A O 1
ATOM 1464 N N . SER A 1 191 ? 0.558 -6.968 -4.935 1.00 92.81 191 SER A N 1
ATOM 1465 C CA . SER A 1 191 ? -0.110 -8.265 -4.754 1.00 92.81 191 SER A CA 1
ATOM 1466 C C . SER A 1 191 ? 0.694 -9.167 -3.822 1.00 92.81 191 SER A C 1
ATOM 1468 O O . SER A 1 191 ? 0.127 -9.756 -2.904 1.00 92.81 191 SER A O 1
ATOM 1470 N N . ALA A 1 192 ? 2.019 -9.210 -3.972 1.00 95.69 192 ALA A N 1
ATOM 1471 C CA . ALA A 1 192 ? 2.901 -9.945 -3.070 1.00 95.69 192 ALA A CA 1
ATOM 1472 C C . ALA A 1 192 ? 2.893 -9.374 -1.639 1.00 95.69 192 ALA A C 1
ATOM 1474 O O . ALA A 1 192 ? 2.995 -10.134 -0.675 1.00 95.69 192 ALA A O 1
ATOM 1475 N N . ILE A 1 193 ? 2.731 -8.057 -1.469 1.00 95.44 193 ILE A N 1
ATOM 1476 C CA . ILE A 1 193 ? 2.496 -7.457 -0.146 1.00 95.44 193 ILE A CA 1
ATOM 1477 C C . ILE A 1 193 ? 1.151 -7.947 0.398 1.00 95.44 193 ILE A C 1
ATOM 1479 O O . ILE A 1 193 ? 1.096 -8.491 1.499 1.00 95.44 193 ILE A O 1
ATOM 1483 N N . SER A 1 194 ? 0.075 -7.808 -0.382 1.00 95.38 194 SER A N 1
ATOM 1484 C CA . SER A 1 194 ? -1.287 -8.193 0.012 1.00 95.38 194 SER A CA 1
ATOM 1485 C C . SER A 1 194 ? -1.403 -9.665 0.424 1.00 95.38 194 SER A C 1
ATOM 1487 O O . SER A 1 194 ? -2.127 -9.978 1.366 1.00 95.38 194 SER A O 1
ATOM 1489 N N . SER A 1 195 ? -0.657 -10.573 -0.214 1.00 96.88 195 SER A N 1
ATOM 1490 C CA . SER A 1 195 ? -0.661 -12.006 0.125 1.00 96.88 195 SER A CA 1
ATOM 1491 C C . SER A 1 195 ? -0.072 -12.325 1.501 1.00 96.88 195 SER A C 1
ATOM 1493 O O . SER A 1 195 ? -0.209 -13.446 1.981 1.00 96.88 195 SER A O 1
ATOM 1495 N N . ARG A 1 196 ? 0.615 -11.362 2.121 1.00 97.38 196 ARG A N 1
ATOM 1496 C CA . ARG A 1 196 ? 1.267 -11.488 3.434 1.00 97.38 196 ARG A CA 1
ATOM 1497 C C . ARG A 1 196 ? 0.584 -10.664 4.509 1.00 97.38 196 ARG A C 1
ATOM 1499 O O . ARG A 1 196 ? 0.953 -10.753 5.679 1.00 97.38 196 ARG A O 1
ATOM 1506 N N . LEU A 1 197 ? -0.385 -9.843 4.120 1.00 95.81 197 LEU A N 1
ATOM 1507 C CA . LEU A 1 197 ? -1.175 -9.091 5.072 1.00 95.81 197 LEU A CA 1
ATOM 1508 C C . LEU A 1 197 ? -2.204 -10.006 5.748 1.00 95.81 197 LEU A C 1
ATOM 1510 O O . LEU A 1 197 ? -2.623 -11.015 5.176 1.00 95.81 197 LEU A O 1
ATOM 1514 N N . PRO A 1 198 ? -2.644 -9.669 6.967 1.00 95.62 198 PRO A N 1
ATOM 1515 C CA . PRO A 1 198 ? -3.755 -10.356 7.612 1.00 95.62 198 PRO A CA 1
ATOM 1516 C C . PRO A 1 198 ? -5.055 -10.248 6.800 1.00 95.62 198 PRO A C 1
ATOM 1518 O O . PRO A 1 198 ? -5.261 -9.283 6.070 1.00 95.62 198 PRO A O 1
ATOM 1521 N N . LYS A 1 199 ? -5.978 -11.201 6.989 1.00 94.06 199 LYS A N 1
ATOM 1522 C CA . LYS A 1 199 ? -7.286 -11.251 6.292 1.00 94.06 199 LYS A CA 1
ATOM 1523 C C . LYS A 1 199 ? -8.184 -10.030 6.520 1.00 94.06 199 LYS A C 1
ATOM 1525 O O . LYS A 1 199 ? -9.176 -9.850 5.834 1.00 94.06 199 LYS A O 1
ATOM 1530 N N . TRP A 1 200 ? -7.869 -9.221 7.522 1.00 92.69 200 TRP A N 1
ATOM 1531 C CA . TRP A 1 200 ? -8.592 -7.998 7.840 1.00 92.69 200 TRP A CA 1
ATOM 1532 C C . TRP A 1 200 ? -7.976 -6.750 7.186 1.00 92.69 200 TRP A C 1
ATOM 1534 O O . TRP A 1 200 ? -8.386 -5.639 7.516 1.00 92.69 200 TRP A O 1
ATOM 1544 N N . ALA A 1 201 ? -6.993 -6.911 6.290 1.00 92.12 201 ALA A N 1
ATOM 1545 C CA . ALA A 1 201 ? -6.280 -5.831 5.615 1.00 92.12 201 ALA A CA 1
ATOM 1546 C C . ALA A 1 201 ? -6.326 -5.960 4.082 1.00 92.12 201 ALA A C 1
ATOM 1548 O O . ALA A 1 201 ? -6.115 -7.028 3.509 1.00 92.12 201 ALA A O 1
ATOM 1549 N N . TYR A 1 202 ? -6.545 -4.824 3.425 1.00 90.50 202 TYR A N 1
ATOM 1550 C CA . TYR A 1 202 ? -6.783 -4.686 1.992 1.00 90.50 202 TYR A CA 1
ATOM 1551 C C . TYR A 1 202 ? -5.927 -3.555 1.426 1.00 90.50 202 TYR A C 1
ATOM 1553 O O . TYR A 1 202 ? -5.739 -2.528 2.078 1.00 90.50 202 TYR A O 1
ATOM 1561 N N . LEU A 1 203 ? -5.458 -3.708 0.189 1.00 87.94 203 LEU A N 1
ATOM 1562 C CA . LEU A 1 203 ? -4.780 -2.641 -0.548 1.00 87.94 203 LEU A CA 1
ATOM 1563 C C . LEU A 1 203 ? -5.687 -2.157 -1.676 1.00 87.94 203 LEU A C 1
ATOM 1565 O O . LEU A 1 203 ? -5.961 -2.894 -2.611 1.00 87.94 203 LEU A O 1
ATOM 1569 N N . TYR A 1 204 ? -6.156 -0.923 -1.611 1.00 85.62 204 TYR A N 1
ATOM 1570 C CA . TYR A 1 204 ? -6.834 -0.250 -2.710 1.00 85.62 204 TYR A CA 1
ATOM 1571 C C . TYR A 1 204 ? -5.786 0.440 -3.583 1.00 85.62 204 TYR A C 1
ATOM 1573 O O . TYR A 1 204 ? -5.021 1.248 -3.070 1.00 85.62 204 TYR A O 1
ATOM 1581 N N . LEU A 1 205 ? -5.740 0.132 -4.875 1.00 84.19 205 LEU A N 1
ATOM 1582 C CA . LEU A 1 205 ? -4.879 0.777 -5.864 1.00 84.19 205 LEU A CA 1
ATOM 1583 C C . LEU A 1 205 ? -5.726 1.599 -6.830 1.00 84.19 205 LEU A C 1
ATOM 1585 O O . LEU A 1 205 ? -6.759 1.119 -7.294 1.00 84.19 205 LEU A O 1
ATOM 1589 N N . THR A 1 206 ? -5.280 2.805 -7.176 1.00 79.31 206 THR A N 1
ATOM 1590 C CA . THR A 1 206 ? -6.010 3.715 -8.076 1.00 79.31 206 THR A CA 1
ATOM 1591 C C . THR A 1 206 ? -5.196 4.097 -9.317 1.00 79.31 206 THR A C 1
ATOM 1593 O O . THR A 1 206 ? -3.971 4.219 -9.243 1.00 79.31 206 THR A O 1
ATOM 1596 N N . PRO A 1 207 ? -5.850 4.311 -10.474 1.00 71.81 207 PRO A N 1
ATOM 1597 C CA . PRO A 1 207 ? -5.183 4.754 -11.696 1.00 71.81 207 PRO A CA 1
ATOM 1598 C C . PRO A 1 207 ? -4.840 6.255 -11.713 1.00 71.81 207 PRO A C 1
ATOM 1600 O O . PRO A 1 207 ? -4.005 6.658 -12.520 1.00 71.81 207 PRO A O 1
ATOM 1603 N N . ALA A 1 208 ? -5.483 7.080 -10.873 1.00 62.03 208 ALA A N 1
ATOM 1604 C CA . ALA A 1 208 ? -5.495 8.541 -11.018 1.00 62.03 208 ALA A CA 1
ATOM 1605 C C . ALA A 1 208 ? -4.106 9.190 -10.852 1.00 62.03 208 ALA A C 1
ATOM 1607 O O . ALA A 1 208 ? -3.536 9.683 -11.828 1.00 62.03 208 ALA A O 1
ATOM 1608 N N . ASP A 1 209 ? -3.550 9.170 -9.638 1.00 61.56 209 ASP A N 1
ATOM 1609 C CA . ASP A 1 209 ? -2.281 9.846 -9.327 1.00 61.56 209 ASP A CA 1
ATOM 1610 C C . ASP A 1 209 ? -1.082 8.897 -9.205 1.00 61.56 209 ASP A C 1
ATOM 1612 O O . ASP A 1 209 ? 0.063 9.308 -9.431 1.00 61.56 209 ASP A O 1
ATOM 1616 N N . ASP A 1 210 ? -1.342 7.622 -8.917 1.00 62.22 210 ASP A N 1
ATOM 1617 C CA . ASP A 1 210 ? -0.299 6.671 -8.528 1.00 62.22 210 ASP A CA 1
ATOM 1618 C C . ASP A 1 210 ? 0.333 5.950 -9.713 1.00 62.22 210 ASP A C 1
ATOM 1620 O O . ASP A 1 210 ? 1.384 5.340 -9.566 1.00 62.22 210 ASP A O 1
ATOM 1624 N N . ARG A 1 211 ? -0.271 6.040 -10.907 1.00 71.56 211 ARG A N 1
ATOM 1625 C CA . ARG A 1 211 ? 0.289 5.476 -12.149 1.00 71.56 211 ARG A CA 1
ATOM 1626 C C . ARG A 1 211 ? 0.845 4.060 -11.953 1.00 71.56 211 ARG A C 1
ATOM 1628 O O . ARG A 1 211 ? 1.960 3.751 -12.366 1.00 71.56 211 ARG A O 1
ATOM 1635 N N . VAL A 1 212 ? 0.043 3.209 -11.325 1.00 79.19 212 VAL A N 1
ATOM 1636 C CA . VAL A 1 212 ? 0.409 1.829 -11.013 1.00 79.19 212 VAL A CA 1
ATOM 1637 C C . VAL A 1 212 ? 0.653 1.059 -12.312 1.00 79.19 212 VAL A C 1
ATOM 1639 O O . VAL A 1 212 ? -0.218 0.987 -13.175 1.00 79.19 212 VAL A O 1
ATOM 1642 N N . SER A 1 213 ? 1.837 0.484 -12.469 1.00 83.75 213 SER A N 1
ATOM 1643 C CA . SER A 1 213 ? 2.258 -0.300 -13.628 1.00 83.75 213 SER A CA 1
ATOM 1644 C C . SER A 1 213 ? 1.714 -1.733 -13.586 1.00 83.75 213 SER A C 1
ATOM 1646 O O . SER A 1 213 ? 1.943 -2.485 -12.635 1.00 83.75 213 SER A O 1
ATOM 1648 N N . ILE A 1 214 ? 1.041 -2.138 -14.662 1.00 85.06 214 ILE A N 1
ATOM 1649 C CA . ILE A 1 214 ? 0.464 -3.471 -14.869 1.00 85.06 214 ILE A CA 1
ATOM 1650 C C . ILE A 1 214 ? 1.135 -4.178 -16.050 1.00 85.06 214 ILE A C 1
ATOM 1652 O O . ILE A 1 214 ? 1.455 -3.515 -17.042 1.00 85.06 214 ILE A O 1
ATOM 1656 N N . PRO A 1 215 ? 1.322 -5.506 -16.006 1.00 84.06 215 PRO A N 1
ATOM 1657 C CA . PRO A 1 215 ? 1.788 -6.253 -17.167 1.00 84.06 215 PRO A CA 1
ATOM 1658 C C . PRO A 1 215 ? 0.707 -6.280 -18.259 1.00 84.06 215 PRO A C 1
ATOM 1660 O O . PRO A 1 215 ? -0.475 -6.486 -17.982 1.00 84.06 215 PRO A O 1
ATOM 1663 N N . THR A 1 216 ? 1.115 -6.075 -19.512 1.00 79.88 216 THR A N 1
ATOM 1664 C CA . THR A 1 216 ? 0.261 -6.280 -20.699 1.00 79.88 216 THR A CA 1
ATOM 1665 C C . THR A 1 216 ? 0.667 -7.521 -21.490 1.00 79.88 216 THR A C 1
ATOM 1667 O O . THR A 1 216 ? -0.182 -8.157 -22.105 1.00 79.88 216 THR A O 1
ATOM 1670 N N . ASP A 1 217 ? 1.958 -7.855 -21.462 1.00 74.31 217 ASP A N 1
ATOM 1671 C CA . ASP A 1 217 ? 2.570 -9.104 -21.923 1.00 74.31 217 ASP A CA 1
ATOM 1672 C C . ASP A 1 217 ? 3.905 -9.296 -21.163 1.00 74.31 217 ASP A C 1
ATOM 1674 O O . ASP A 1 217 ? 4.189 -8.539 -20.232 1.00 74.31 217 ASP A O 1
ATOM 1678 N N . ASP A 1 218 ? 4.718 -10.292 -21.527 1.00 64.56 218 ASP A N 1
ATOM 1679 C CA . ASP A 1 218 ? 5.950 -10.644 -20.796 1.00 64.56 218 ASP A CA 1
ATOM 1680 C C . ASP A 1 218 ? 7.015 -9.531 -20.761 1.00 64.56 218 ASP A C 1
ATOM 1682 O O . ASP A 1 218 ? 7.915 -9.564 -19.921 1.00 64.56 218 ASP A O 1
ATOM 1686 N N . VAL A 1 219 ? 6.945 -8.548 -21.666 1.00 67.50 219 VAL A N 1
ATOM 1687 C CA . VAL A 1 219 ? 7.982 -7.508 -21.816 1.00 67.50 219 VAL A CA 1
ATOM 1688 C C . VAL A 1 219 ? 7.404 -6.100 -21.671 1.00 67.50 219 VAL A C 1
ATOM 1690 O O . VAL A 1 219 ? 8.109 -5.167 -21.285 1.00 67.50 219 VAL A O 1
ATOM 1693 N N . ARG A 1 220 ? 6.117 -5.920 -21.971 1.00 79.62 220 ARG A N 1
ATOM 1694 C CA . ARG A 1 220 ? 5.435 -4.629 -21.987 1.00 79.62 220 ARG A CA 1
ATOM 1695 C C . ARG A 1 220 ? 4.497 -4.487 -20.808 1.00 79.62 220 ARG A C 1
ATOM 1697 O O . ARG A 1 220 ? 3.806 -5.415 -20.384 1.00 79.62 220 ARG A O 1
ATOM 1704 N N . ARG A 1 221 ? 4.441 -3.255 -20.325 1.00 85.12 221 ARG A N 1
ATOM 1705 C CA . ARG A 1 221 ? 3.602 -2.846 -19.211 1.00 85.12 221 ARG A CA 1
ATOM 1706 C C . ARG A 1 221 ? 2.836 -1.588 -19.597 1.00 85.12 221 ARG A C 1
ATOM 1708 O O . ARG A 1 221 ? 3.266 -0.819 -20.459 1.00 85.12 221 ARG A O 1
ATOM 1715 N N . ALA A 1 222 ? 1.696 -1.383 -18.961 1.00 83.81 222 ALA A N 1
ATOM 1716 C CA . ALA A 1 222 ? 0.859 -0.200 -19.105 1.00 83.81 222 ALA A CA 1
ATOM 1717 C C . ALA A 1 222 ? 0.530 0.360 -17.722 1.00 83.81 222 ALA A C 1
ATOM 1719 O O . ALA A 1 222 ? 0.801 -0.276 -16.711 1.00 83.81 222 ALA A O 1
ATOM 1720 N N . PHE A 1 223 ? -0.068 1.544 -17.665 1.00 81.44 223 PHE A N 1
ATOM 1721 C CA . PHE A 1 223 ? -0.656 2.015 -16.417 1.00 81.44 223 PHE A CA 1
ATOM 1722 C C . PHE A 1 223 ? -2.032 1.388 -16.201 1.00 81.44 223 PHE A C 1
ATOM 1724 O O . PHE A 1 223 ? -2.804 1.201 -17.149 1.00 81.44 223 PHE A O 1
ATOM 1731 N N . LEU A 1 224 ? -2.321 1.083 -14.940 1.00 79.75 224 LEU A N 1
ATOM 1732 C CA . LEU A 1 224 ? -3.627 0.697 -14.440 1.00 79.75 224 LEU A CA 1
ATOM 1733 C C . LEU A 1 224 ? -4.658 1.731 -14.906 1.00 79.75 224 LEU A C 1
ATOM 1735 O O . LEU A 1 224 ? -4.414 2.933 -14.831 1.00 79.75 224 LEU A O 1
ATOM 1739 N N . ARG A 1 225 ? -5.798 1.260 -15.419 1.00 78.00 225 ARG A N 1
ATOM 1740 C CA . ARG A 1 225 ? -6.872 2.124 -15.947 1.00 78.00 225 ARG A CA 1
ATOM 1741 C C . ARG A 1 225 ? -8.087 2.216 -15.034 1.00 78.00 225 ARG A C 1
ATOM 1743 O O . ARG A 1 225 ? -8.854 3.161 -15.145 1.00 78.00 225 ARG A O 1
ATOM 1750 N N . PHE A 1 226 ? -8.240 1.247 -14.141 1.00 78.62 226 PHE A N 1
ATOM 1751 C CA . PHE A 1 226 ? -9.366 1.131 -13.225 1.00 78.62 226 PHE A CA 1
ATOM 1752 C C . PHE A 1 226 ? -8.837 0.788 -11.839 1.00 78.62 226 PHE A C 1
ATOM 1754 O O . PHE A 1 226 ? -7.846 0.061 -11.753 1.00 78.62 226 PHE A O 1
ATOM 1761 N N . PRO A 1 227 ? -9.453 1.296 -10.763 1.00 80.56 227 PRO A N 1
ATOM 1762 C CA . PRO A 1 227 ? -9.020 0.944 -9.427 1.00 80.56 227 PRO A CA 1
ATOM 1763 C C . PRO A 1 227 ? -9.163 -0.561 -9.190 1.00 80.56 227 PRO A C 1
ATOM 1765 O O . PRO A 1 227 ? -10.069 -1.209 -9.715 1.00 80.56 227 PRO A O 1
ATOM 1768 N N . VAL A 1 228 ? -8.263 -1.113 -8.385 1.00 82.62 228 VAL A N 1
ATOM 1769 C CA . VAL A 1 228 ? -8.273 -2.527 -8.008 1.00 82.62 228 VAL A CA 1
ATOM 1770 C C . VAL A 1 228 ? -8.082 -2.648 -6.509 1.00 82.62 228 VAL A C 1
ATOM 1772 O O . VAL A 1 228 ? -7.288 -1.922 -5.916 1.00 82.62 228 VAL A O 1
ATOM 1775 N N . MET A 1 229 ? -8.806 -3.568 -5.883 1.00 87.06 229 MET A N 1
ATOM 1776 C CA . MET A 1 229 ? -8.573 -3.919 -4.490 1.00 87.06 229 MET A CA 1
ATOM 1777 C C . MET A 1 229 ? -7.804 -5.233 -4.426 1.00 87.06 229 MET A C 1
ATOM 1779 O O . MET A 1 229 ? -8.223 -6.221 -5.009 1.00 87.06 229 MET A O 1
ATOM 1783 N N . LEU A 1 230 ? -6.684 -5.264 -3.717 1.00 90.25 230 LEU A N 1
ATOM 1784 C CA . LEU A 1 230 ? -5.890 -6.462 -3.498 1.00 90.25 230 LEU A CA 1
ATOM 1785 C C . LEU A 1 230 ? -6.142 -6.997 -2.093 1.00 90.25 230 LEU A C 1
ATOM 1787 O O . LEU A 1 230 ? -5.937 -6.292 -1.100 1.00 90.25 230 LEU A O 1
ATOM 1791 N N . HIS A 1 231 ? -6.516 -8.266 -2.007 1.00 92.62 231 HIS A N 1
ATOM 1792 C CA . HIS A 1 231 ? -6.722 -8.971 -0.749 1.00 92.62 231 HIS A CA 1
ATOM 1793 C C . HIS A 1 231 ? -6.137 -10.376 -0.839 1.00 92.62 231 HIS A C 1
ATOM 1795 O O . HIS A 1 231 ? -6.449 -11.113 -1.772 1.00 92.62 231 HIS A O 1
ATOM 1801 N N . GLN A 1 232 ? -5.274 -10.745 0.114 1.00 94.31 232 GLN A N 1
ATOM 1802 C CA . GLN A 1 232 ? -4.615 -12.057 0.145 1.00 94.31 232 GLN A CA 1
ATOM 1803 C C . GLN A 1 232 ? -3.924 -12.409 -1.190 1.00 94.31 232 GLN A C 1
ATOM 1805 O O . GLN A 1 232 ? -3.917 -13.557 -1.625 1.00 94.31 232 GLN A O 1
ATOM 1810 N N . GLY A 1 233 ? -3.347 -11.404 -1.860 1.00 92.50 233 GLY A N 1
ATOM 1811 C CA . GLY A 1 233 ? -2.648 -11.569 -3.139 1.00 92.50 233 GLY A CA 1
ATOM 1812 C C . GLY A 1 233 ? -3.549 -11.677 -4.367 1.00 92.50 233 GLY A C 1
ATOM 1813 O O . GLY A 1 233 ? -3.042 -11.864 -5.470 1.00 92.50 233 GLY A O 1
ATOM 1814 N N . GLN A 1 234 ? -4.864 -11.542 -4.199 1.00 89.88 234 GLN A N 1
ATOM 1815 C CA . GLN A 1 234 ? -5.832 -11.587 -5.287 1.00 89.88 234 GLN A CA 1
ATOM 1816 C C . GLN A 1 234 ? -6.364 -10.194 -5.607 1.00 89.88 234 GLN A C 1
ATOM 1818 O O . GLN A 1 234 ? -6.705 -9.425 -4.708 1.00 89.88 234 GLN A O 1
ATOM 1823 N N . ALA A 1 235 ? -6.469 -9.896 -6.901 1.00 86.12 235 ALA A N 1
ATOM 1824 C CA . ALA A 1 235 ? -7.143 -8.710 -7.402 1.00 86.12 235 ALA A CA 1
ATOM 1825 C C . ALA A 1 235 ? -8.662 -8.913 -7.409 1.00 86.12 235 ALA A C 1
ATOM 1827 O O . ALA A 1 235 ? -9.181 -9.817 -8.063 1.00 86.12 235 ALA A O 1
ATOM 1828 N N . MET A 1 236 ? -9.366 -8.040 -6.701 1.00 82.44 236 MET A N 1
ATOM 1829 C CA . MET A 1 236 ? -10.814 -7.908 -6.698 1.00 82.44 236 MET A CA 1
ATOM 1830 C C . MET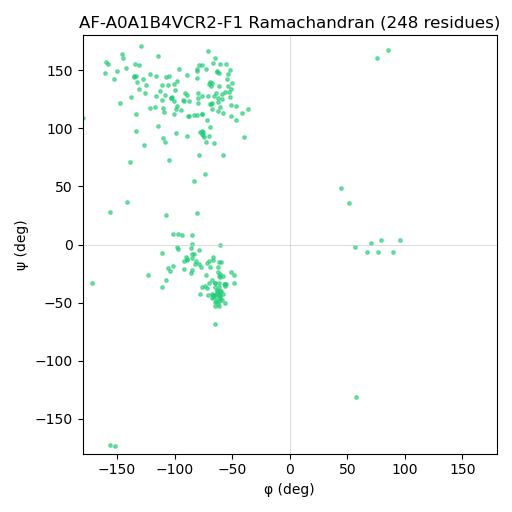 A 1 236 ? -11.184 -6.683 -7.534 1.00 82.44 236 MET A C 1
ATOM 1832 O O . MET A 1 236 ? -10.675 -5.579 -7.311 1.00 82.44 236 MET A O 1
ATOM 1836 N N . PHE A 1 237 ? -12.062 -6.892 -8.510 1.00 68.50 237 PHE A N 1
ATOM 1837 C CA . PHE A 1 237 ? -12.549 -5.844 -9.398 1.00 68.50 237 PHE A CA 1
ATOM 183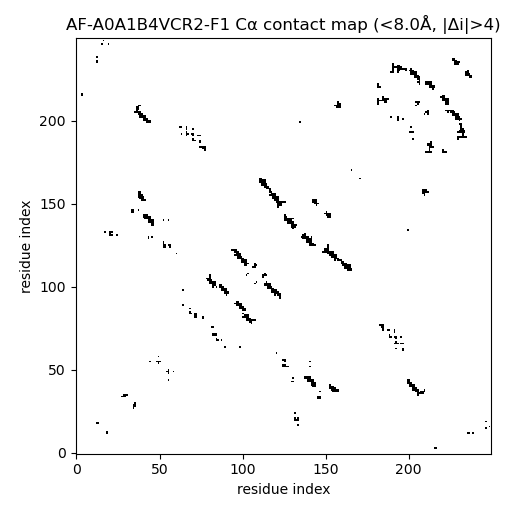8 C C . PHE A 1 237 ? -13.897 -5.326 -8.910 1.00 68.50 237 PHE A C 1
ATOM 1840 O O . PHE A 1 237 ? -14.748 -6.104 -8.477 1.00 68.50 237 PHE A O 1
ATOM 1847 N N . PHE A 1 238 ? -14.089 -4.015 -9.018 1.00 64.25 238 PHE A N 1
ATOM 1848 C CA . PHE A 1 238 ? -15.389 -3.395 -8.810 1.00 64.25 238 PHE A CA 1
ATOM 1849 C C . PHE A 1 238 ? -16.307 -3.798 -9.967 1.00 64.25 238 PHE A C 1
ATOM 1851 O O . PHE A 1 238 ? -15.982 -3.558 -11.130 1.00 64.25 238 PHE A O 1
ATOM 1858 N N . ILE A 1 239 ? -17.426 -4.445 -9.651 1.00 54.09 239 ILE A N 1
ATOM 1859 C CA . ILE A 1 239 ? -18.497 -4.696 -10.615 1.00 54.09 239 ILE A CA 1
ATOM 1860 C C . ILE A 1 239 ? -19.460 -3.521 -10.480 1.00 54.09 239 ILE A C 1
ATOM 1862 O O . ILE A 1 239 ? -19.933 -3.251 -9.378 1.00 54.09 239 ILE A O 1
ATOM 1866 N N . GLU A 1 240 ? -19.735 -2.806 -11.571 1.00 47.19 240 GLU A N 1
ATOM 1867 C CA . GLU A 1 240 ? -20.780 -1.781 -11.551 1.00 47.19 240 GLU A CA 1
ATOM 1868 C C . GLU A 1 240 ? -22.118 -2.431 -11.159 1.00 47.19 240 GLU A C 1
ATOM 1870 O O . GLU A 1 240 ? -22.488 -3.458 -11.743 1.00 47.19 240 GLU A O 1
ATOM 1875 N N . PRO A 1 241 ? -22.854 -1.876 -10.177 1.00 42.66 241 PRO A N 1
ATOM 1876 C CA . PRO A 1 241 ? -24.187 -2.361 -9.862 1.00 42.66 241 PRO A CA 1
ATOM 1877 C C . PRO A 1 241 ? -25.065 -2.250 -11.109 1.00 42.66 241 PRO A C 1
ATOM 1879 O O . PRO A 1 241 ? -25.184 -1.169 -11.682 1.00 42.66 241 PRO A O 1
ATOM 1882 N N . ASP A 1 242 ? -25.690 -3.353 -11.523 1.00 48.66 242 ASP A N 1
ATOM 1883 C CA . ASP A 1 242 ? -26.679 -3.324 -12.599 1.00 48.66 242 ASP A CA 1
ATOM 1884 C C . ASP A 1 242 ? -27.859 -2.444 -12.144 1.00 48.66 242 ASP A C 1
ATOM 1886 O O . ASP A 1 242 ? -28.555 -2.819 -11.191 1.00 48.66 242 ASP A O 1
ATOM 1890 N N . PRO A 1 243 ? -28.113 -1.288 -12.789 1.00 52.31 243 PRO A N 1
ATOM 1891 C CA . PRO A 1 243 ? -29.164 -0.364 -12.371 1.00 52.31 243 PRO A CA 1
ATOM 1892 C C . PRO A 1 243 ? -30.570 -0.990 -12.416 1.00 52.31 243 PRO A C 1
ATOM 1894 O O . PRO A 1 243 ? -31.496 -0.447 -11.813 1.00 52.31 243 PRO A O 1
ATOM 1897 N N . GLY A 1 244 ? -30.746 -2.137 -13.088 1.00 53.41 244 GLY A N 1
ATOM 1898 C CA . GLY A 1 244 ? -31.997 -2.896 -13.115 1.00 53.41 244 GLY A CA 1
ATOM 1899 C C . GLY A 1 244 ? -32.155 -3.941 -12.003 1.00 53.41 244 GLY A C 1
ATOM 1900 O O . GLY A 1 244 ? -33.262 -4.445 -11.792 1.00 53.41 244 GLY A O 1
ATOM 1901 N N . ARG A 1 245 ? -31.092 -4.288 -11.266 1.00 44.12 245 ARG A N 1
ATOM 1902 C CA . ARG A 1 245 ? -31.114 -5.396 -10.302 1.00 44.12 245 ARG A CA 1
ATOM 1903 C C . ARG A 1 245 ? -31.329 -4.870 -8.885 1.00 44.12 245 ARG A C 1
ATOM 1905 O O . ARG A 1 245 ? -30.389 -4.488 -8.195 1.00 44.12 245 ARG A O 1
ATOM 1912 N N . ARG A 1 246 ? -32.585 -4.876 -8.420 1.00 39.50 246 ARG A N 1
ATOM 1913 C CA . ARG A 1 246 ? -32.905 -4.610 -7.007 1.00 39.50 246 ARG A CA 1
ATOM 1914 C C . ARG A 1 246 ? -32.169 -5.618 -6.124 1.00 39.50 246 ARG A C 1
ATOM 1916 O O . ARG A 1 246 ? -32.480 -6.807 -6.147 1.00 39.50 246 ARG A O 1
ATOM 1923 N N . ILE A 1 247 ? -31.212 -5.135 -5.340 1.00 45.03 247 ILE A N 1
ATOM 1924 C CA . ILE A 1 247 ? -30.582 -5.911 -4.276 1.00 45.03 247 ILE A CA 1
ATOM 1925 C C . ILE A 1 247 ? -31.586 -5.964 -3.123 1.00 45.03 247 ILE A C 1
ATOM 1927 O O . ILE A 1 247 ? -31.726 -5.015 -2.356 1.00 45.03 247 ILE A O 1
ATOM 1931 N N . THR A 1 248 ? -32.347 -7.050 -3.028 1.00 34.25 248 THR A N 1
ATOM 1932 C CA . THR A 1 248 ? -33.106 -7.366 -1.815 1.00 34.25 248 THR A CA 1
ATOM 1933 C C . THR A 1 248 ? -32.133 -7.899 -0.772 1.00 34.25 248 THR A C 1
ATOM 1935 O O . THR A 1 248 ? -31.561 -8.972 -0.962 1.00 34.25 248 THR A O 1
ATOM 1938 N N . ALA A 1 249 ? -31.931 -7.136 0.302 1.00 33.22 249 ALA A N 1
ATOM 1939 C CA . ALA A 1 249 ? -31.279 -7.628 1.508 1.00 33.22 249 ALA A CA 1
ATOM 1940 C C . ALA A 1 249 ? -32.127 -8.771 2.094 1.00 33.22 249 ALA A C 1
ATOM 1942 O O . ALA A 1 249 ? -33.335 -8.601 2.273 1.00 33.22 249 ALA A O 1
ATOM 1943 N N . MET A 1 250 ? -31.500 -9.927 2.316 1.00 30.91 250 MET A N 1
ATOM 1944 C CA . MET A 1 250 ? -32.027 -11.004 3.159 1.00 30.91 250 MET A CA 1
ATOM 1945 C C . MET A 1 250 ? -31.450 -10.857 4.559 1.00 30.91 250 MET A C 1
ATOM 1947 O O . MET A 1 250 ? -30.246 -10.523 4.641 1.00 30.91 250 MET A O 1
#

pLDDT: mean 70.3, std 22.5, range [25.14, 97.38]

Radius of gyration: 19.25 Å; Cα contacts (8 Å, |Δi|>4): 463; chains: 1; bounding box: 56×43×54 Å